Protein AF-0000000074008110 (afdb_homodimer)

Organism: Pomacea canaliculata (NCBI:txid400727)

Sequence (334 aa):
MFLAGVDTFWGKKEVDDKPSKPAKTRPSKPATTKPPTPGDEDKVWPCGLCGSPIDVTLHVENTLKEPFFNESIFLEGLNQRQLFHFLHEAANQNKIFRFSMTHYGAELGFMIDSINGLKSEWVNGKLNYWRILYINGTALEFGVSTFIPEDKDEFIFRSPSSKMKKSMFLAGVDTFWGKKEVDDKPSKPAKTRPSKPATTKPPTPGDEDKVWPCGLCGSPIDVTLHVENTLKEPFFNESIFLEGLNQRQLFHFLHEAANQNKIFRFSMTHYGAELGFMIDSINGLKSEWVNGKLNYWRILYINGTALEFGVSTFIPEDKDEFIFRSPSSKMKKS

Structure (mmCIF, N/CA/C/O backbone):
data_AF-0000000074008110-model_v1
#
loop_
_entity.id
_entity.type
_entity.pdbx_description
1 polymer 'Uncharacterized protein'
#
loop_
_atom_site.group_PDB
_atom_site.id
_atom_site.type_symbol
_atom_site.label_atom_id
_atom_site.label_alt_id
_atom_site.label_comp_id
_atom_site.label_asym_id
_atom_site.label_entity_id
_atom_site.label_seq_id
_atom_site.pdbx_PDB_ins_code
_atom_site.Cartn_x
_atom_site.Cartn_y
_atom_site.Cartn_z
_atom_site.occupancy
_atom_site.B_iso_or_equiv
_atom_site.auth_seq_id
_atom_site.auth_comp_id
_atom_site.auth_asym_id
_atom_site.auth_atom_id
_atom_site.pdbx_PDB_model_num
ATOM 1 N N . MET A 1 1 ? 25.734 -86.562 22.25 1 26.31 1 MET A N 1
ATOM 2 C CA . MET A 1 1 ? 24.922 -85.812 21.312 1 26.31 1 MET A CA 1
ATOM 3 C C . MET A 1 1 ? 24.938 -84.312 21.672 1 26.31 1 MET A C 1
ATOM 5 O O . MET A 1 1 ? 24.453 -83.938 22.75 1 26.31 1 MET A O 1
ATOM 9 N N . PHE A 1 2 ? 26.094 -83.625 21.312 1 28.66 2 PHE A N 1
ATOM 10 C CA . PHE A 1 2 ? 26.859 -82.438 21.641 1 28.66 2 PHE A CA 1
ATOM 11 C C . PHE A 1 2 ? 26.109 -81.188 21.203 1 28.66 2 PHE A C 1
ATOM 13 O O . PHE A 1 2 ? 25.781 -81 20.031 1 28.66 2 PHE A O 1
ATOM 20 N N . LEU A 1 3 ? 25.047 -80.812 22 1 28.44 3 LEU A N 1
ATOM 21 C CA . LEU A 1 3 ? 24.109 -79.688 21.875 1 28.44 3 LEU A CA 1
ATOM 22 C C . LEU A 1 3 ? 24.844 -78.375 21.703 1 28.44 3 LEU A C 1
ATOM 24 O O . LEU A 1 3 ? 25.531 -77.938 22.625 1 28.44 3 LEU A O 1
ATOM 28 N N . ALA A 1 4 ? 25.547 -78.25 20.531 1 28.73 4 ALA A N 1
ATOM 29 C CA . ALA A 1 4 ? 26.422 -77.188 20.156 1 28.73 4 ALA A CA 1
ATOM 30 C C . ALA A 1 4 ? 25.688 -75.812 20.203 1 28.73 4 ALA A C 1
ATOM 32 O O . ALA A 1 4 ? 24.578 -75.75 19.688 1 28.73 4 ALA A O 1
ATOM 33 N N . GLY A 1 5 ? 25.703 -75.188 21.391 1 28.56 5 GLY A N 1
ATOM 34 C CA . GLY A 1 5 ? 25.156 -73.938 21.828 1 28.56 5 GLY A CA 1
ATOM 35 C C . GLY A 1 5 ? 25.469 -72.812 20.875 1 28.56 5 GLY A C 1
ATOM 36 O O . GLY A 1 5 ? 26.641 -72.438 20.625 1 28.56 5 GLY A O 1
ATOM 37 N N . VAL A 1 6 ? 24.797 -72.75 19.688 1 28.59 6 VAL A N 1
ATOM 38 C CA . VAL A 1 6 ? 25.047 -71.812 18.594 1 28.59 6 VAL A CA 1
ATOM 39 C C . VAL A 1 6 ? 24.969 -70.375 19.109 1 28.59 6 VAL A C 1
ATOM 41 O O . VAL A 1 6 ? 23.984 -70 19.766 1 28.59 6 VAL A O 1
ATOM 44 N N . ASP A 1 7 ? 26.094 -69.812 19.609 1 27.83 7 ASP A N 1
ATOM 45 C CA . ASP A 1 7 ? 26.359 -68.438 20.109 1 27.83 7 ASP A CA 1
ATOM 46 C C . ASP A 1 7 ? 26 -67.375 19.062 1 27.83 7 ASP A C 1
ATOM 48 O O . ASP A 1 7 ? 26.625 -67.312 18 1 27.83 7 ASP A O 1
ATOM 52 N N . THR A 1 8 ? 24.703 -67.312 18.609 1 25.81 8 THR A N 1
ATOM 53 C CA . THR A 1 8 ? 24.297 -66.375 17.562 1 25.81 8 THR A CA 1
ATOM 54 C C . THR A 1 8 ? 24.688 -64.938 17.922 1 25.81 8 THR A C 1
ATOM 56 O O . THR A 1 8 ? 24.219 -64.438 18.938 1 25.81 8 THR A O 1
ATOM 59 N N . PHE A 1 9 ? 25.953 -64.562 17.719 1 27.02 9 PHE A N 1
ATOM 60 C CA . PHE A 1 9 ? 26.609 -63.25 17.906 1 27.02 9 PHE A CA 1
ATOM 61 C C . PHE A 1 9 ? 25.891 -62.188 17.109 1 27.02 9 PHE A C 1
ATOM 63 O O . PHE A 1 9 ? 26.016 -62.125 15.883 1 27.02 9 PHE A O 1
ATOM 70 N N . TRP A 1 10 ? 24.531 -61.906 17.359 1 27.55 10 TRP A N 1
ATOM 71 C CA . TRP A 1 10 ? 23.797 -60.875 16.625 1 27.55 10 TRP A CA 1
ATOM 72 C C . TRP A 1 10 ? 24.5 -59.531 16.766 1 27.55 10 TRP A C 1
ATOM 74 O O . TRP A 1 10 ? 24.594 -58.969 17.859 1 27.55 10 TRP A O 1
ATOM 84 N N . GLY A 1 11 ? 25.719 -59.375 16.203 1 26.3 11 GLY A N 1
ATOM 85 C CA . GLY A 1 11 ? 26.422 -58.125 16.234 1 26.3 11 GLY A CA 1
ATOM 86 C C . GLY A 1 11 ? 25.594 -56.969 15.711 1 26.3 11 GLY A C 1
ATOM 87 O O . GLY A 1 11 ? 25.156 -56.969 14.562 1 26.3 11 GLY A O 1
ATOM 88 N N . LYS A 1 12 ? 24.766 -56.406 16.594 1 28 12 LYS A N 1
ATOM 89 C CA . LYS A 1 12 ? 23.922 -55.219 16.344 1 28 12 LYS A CA 1
ATOM 90 C C . LYS A 1 12 ? 24.75 -54.094 15.727 1 28 12 LYS A C 1
ATOM 92 O O . LYS A 1 12 ? 25.703 -53.625 16.328 1 28 12 LYS A O 1
ATOM 97 N N . LYS A 1 13 ? 24.953 -54.125 14.422 1 26.98 13 LYS A N 1
ATOM 98 C CA . LYS A 1 13 ? 25.562 -53 13.719 1 26.98 13 LYS A CA 1
ATOM 99 C C . LYS A 1 13 ? 24.828 -51.688 14.039 1 26.98 13 LYS A C 1
ATOM 101 O O . LYS A 1 13 ? 23.625 -51.562 13.844 1 26.98 13 LYS A O 1
ATOM 106 N N . GLU A 1 14 ? 25.266 -50.938 15.047 1 27.47 14 GLU A N 1
ATOM 107 C CA . GLU A 1 14 ? 24.828 -49.594 15.438 1 27.47 14 GLU A CA 1
ATOM 108 C C . GLU A 1 14 ? 24.906 -48.625 14.258 1 27.47 14 GLU A C 1
ATOM 110 O O . GLU A 1 14 ? 26 -48.312 13.781 1 27.47 14 GLU A O 1
ATOM 115 N N . VAL A 1 15 ? 24.141 -48.844 13.227 1 27.92 15 VAL A N 1
ATOM 116 C CA . VAL A 1 15 ? 24.188 -47.844 12.156 1 27.92 15 VAL A CA 1
ATOM 117 C C . VAL A 1 15 ? 23.906 -46.438 12.727 1 27.92 15 VAL A C 1
ATOM 119 O O . VAL A 1 15 ? 22.859 -46.219 13.336 1 27.92 15 VAL A O 1
ATOM 122 N N . ASP A 1 16 ? 24.891 -45.75 13.117 1 27.02 16 ASP A N 1
ATOM 123 C CA . ASP A 1 16 ? 24.906 -44.344 13.523 1 27.02 16 ASP A CA 1
ATOM 124 C C . ASP A 1 16 ? 24.281 -43.469 12.445 1 27.02 16 ASP A C 1
ATOM 126 O O . ASP A 1 16 ? 24.906 -43.156 11.43 1 27.02 16 ASP A O 1
ATOM 130 N N . ASP A 1 17 ? 23.156 -43.781 11.922 1 26.12 17 ASP A N 1
ATOM 131 C CA . ASP A 1 17 ? 22.625 -42.875 10.914 1 26.12 17 ASP A CA 1
ATOM 132 C C . ASP A 1 17 ? 22.469 -41.469 11.484 1 26.12 17 ASP A C 1
ATOM 134 O O . ASP A 1 17 ? 21.609 -41.219 12.328 1 26.12 17 ASP A O 1
ATOM 138 N N . LYS A 1 18 ? 23.547 -40.75 11.766 1 31.02 18 LYS A N 1
ATOM 139 C CA . LYS A 1 18 ? 23.422 -39.344 12.156 1 31.02 18 LYS A CA 1
ATOM 140 C C . LYS A 1 18 ? 22.469 -38.625 11.227 1 31.02 18 LYS A C 1
ATOM 142 O O . LYS A 1 18 ? 22.609 -38.688 10 1 31.02 18 LYS A O 1
ATOM 147 N N . PRO A 1 19 ? 21.281 -38.375 11.727 1 28.97 19 PRO A N 1
ATOM 148 C CA . PRO A 1 19 ? 20.359 -37.625 10.891 1 28.97 19 PRO A CA 1
ATOM 149 C C . PRO A 1 19 ? 21.016 -36.406 10.219 1 28.97 19 PRO A C 1
ATOM 151 O O . PRO A 1 19 ? 21.797 -35.688 10.852 1 28.97 19 PRO A O 1
ATOM 154 N N . SER A 1 20 ? 21.297 -36.406 8.922 1 29.61 20 SER A N 1
ATOM 155 C CA . SER A 1 20 ? 21.781 -35.281 8.148 1 29.61 20 SER A CA 1
ATOM 156 C C . SER A 1 20 ? 20.984 -34 8.445 1 29.61 20 SER A C 1
ATOM 158 O O . SER A 1 20 ? 19.75 -34.062 8.469 1 29.61 20 SER A O 1
ATOM 160 N N . LYS A 1 21 ? 21.562 -33.125 9.219 1 30.14 21 LYS A N 1
ATOM 161 C CA . LYS A 1 21 ? 21.047 -31.797 9.578 1 30.14 21 LYS A CA 1
ATOM 162 C C . LYS A 1 21 ? 20.422 -31.109 8.367 1 30.14 21 LYS A C 1
ATOM 164 O O . LYS A 1 21 ? 20.953 -31.172 7.262 1 30.14 21 LYS A O 1
ATOM 169 N N . PRO A 1 22 ? 19.141 -30.844 8.492 1 29.39 22 PRO A N 1
ATOM 170 C CA . PRO A 1 22 ? 18.484 -30.125 7.395 1 29.39 22 PRO A CA 1
ATOM 171 C C . PRO A 1 22 ? 19.281 -28.922 6.906 1 29.39 22 PRO A C 1
ATOM 173 O O . PRO A 1 22 ? 20.016 -28.297 7.691 1 29.39 22 PRO A O 1
ATOM 176 N N . ALA A 1 23 ? 19.609 -28.781 5.645 1 28.34 23 ALA A N 1
ATOM 177 C CA . ALA A 1 23 ? 20.312 -27.703 4.965 1 28.34 23 ALA A CA 1
ATOM 178 C C . ALA A 1 23 ? 19.719 -26.344 5.348 1 28.34 23 ALA A C 1
ATOM 180 O O . ALA A 1 23 ? 18.516 -26.125 5.199 1 28.34 23 ALA A O 1
ATOM 181 N N . LYS A 1 24 ? 20.234 -25.625 6.367 1 28.91 24 LYS A N 1
ATOM 182 C CA . LYS A 1 24 ? 19.922 -24.234 6.668 1 28.91 24 LYS A CA 1
ATOM 183 C C . LYS A 1 24 ? 19.906 -23.391 5.395 1 28.91 24 LYS A C 1
ATOM 185 O O . LYS A 1 24 ? 20.906 -23.281 4.699 1 28.91 24 LYS A O 1
ATOM 190 N N . THR A 1 25 ? 18.828 -23.438 4.629 1 28.8 25 THR A N 1
ATOM 191 C CA . THR A 1 25 ? 18.688 -22.547 3.486 1 28.8 25 THR A CA 1
ATOM 192 C C . THR A 1 25 ? 19.156 -21.141 3.834 1 28.8 25 THR A C 1
ATOM 194 O O . THR A 1 25 ? 18.812 -20.609 4.887 1 28.8 25 THR A O 1
ATOM 197 N N . ARG A 1 26 ? 20.25 -20.672 3.301 1 27.7 26 ARG A N 1
ATOM 198 C CA . ARG A 1 26 ? 21.094 -19.5 3.441 1 27.7 26 ARG A CA 1
ATOM 199 C C . ARG A 1 26 ? 20.25 -18.219 3.494 1 27.7 26 ARG A C 1
ATOM 201 O O . ARG A 1 26 ? 19.469 -17.953 2.58 1 27.7 26 ARG A O 1
ATOM 208 N N . PRO A 1 27 ? 19.891 -17.672 4.645 1 31.2 27 PRO A N 1
ATOM 209 C CA . PRO A 1 27 ? 19.453 -16.281 4.582 1 31.2 27 PRO A CA 1
ATOM 210 C C . PRO A 1 27 ? 20.344 -15.43 3.676 1 31.2 27 PRO A C 1
ATOM 212 O O . PRO A 1 27 ? 21.562 -15.477 3.781 1 31.2 27 PRO A O 1
ATOM 215 N N . SER A 1 28 ? 20.109 -15.289 2.43 1 28.52 28 SER A N 1
ATOM 216 C CA . SER A 1 28 ? 20.984 -14.438 1.642 1 28.52 28 SER A CA 1
ATOM 217 C C . SER A 1 28 ? 21.391 -13.188 2.412 1 28.52 28 SER A C 1
ATOM 219 O O . SER A 1 28 ? 20.516 -12.461 2.912 1 28.52 28 SER A O 1
ATOM 221 N N . LYS A 1 29 ? 22.422 -13.164 3.164 1 30.7 29 LYS A N 1
ATOM 222 C CA . LYS A 1 29 ? 23.047 -11.984 3.756 1 30.7 29 LYS A CA 1
ATOM 223 C C . LYS A 1 29 ? 22.922 -10.781 2.828 1 30.7 29 LYS A C 1
ATOM 225 O O . LYS A 1 29 ? 23.172 -10.891 1.625 1 30.7 29 LYS A O 1
ATOM 230 N N . PRO A 1 30 ? 22.25 -9.711 3.309 1 29.89 30 PRO A N 1
ATOM 231 C CA . PRO A 1 30 ? 22.359 -8.516 2.477 1 29.89 30 PRO A CA 1
ATOM 232 C C . PRO A 1 30 ? 23.797 -8.219 2.047 1 29.89 30 PRO A C 1
ATOM 234 O O . PRO A 1 30 ? 24.703 -8.141 2.891 1 29.89 30 PRO A O 1
ATOM 237 N N . ALA A 1 31 ? 24.312 -8.844 1.077 1 30.78 31 ALA A N 1
ATOM 238 C CA . ALA A 1 31 ? 25.656 -8.484 0.648 1 30.78 31 ALA A CA 1
ATOM 239 C C . ALA A 1 31 ? 25.922 -6.992 0.848 1 30.78 31 ALA A C 1
ATOM 241 O O . ALA A 1 31 ? 25.109 -6.156 0.438 1 30.78 31 ALA A O 1
ATOM 242 N N . THR A 1 32 ? 26.562 -6.621 1.945 1 31.5 32 THR A N 1
ATOM 243 C CA . THR A 1 32 ? 27.156 -5.324 2.244 1 31.5 32 THR A CA 1
ATOM 244 C C . THR A 1 32 ? 27.844 -4.746 1.008 1 31.5 32 THR A C 1
ATOM 246 O O . THR A 1 32 ? 29.062 -4.785 0.894 1 31.5 32 THR A O 1
ATOM 249 N N . THR A 1 33 ? 27.609 -5.316 -0.147 1 32.47 33 THR A N 1
ATOM 250 C CA . THR A 1 33 ? 28.422 -4.633 -1.153 1 32.47 33 THR A CA 1
ATOM 251 C C . THR A 1 33 ? 28.25 -3.121 -1.04 1 32.47 33 THR A C 1
ATOM 253 O O . THR A 1 33 ? 27.141 -2.619 -0.944 1 32.47 33 THR A O 1
ATOM 256 N N . LYS A 1 34 ? 29.312 -2.471 -0.612 1 31.58 34 LYS A N 1
ATOM 257 C CA . LYS A 1 34 ? 29.391 -1.013 -0.558 1 31.58 34 LYS A CA 1
ATOM 258 C C . LYS A 1 34 ? 28.531 -0.38 -1.645 1 31.58 34 LYS A C 1
ATOM 260 O O . LYS A 1 34 ? 28.594 -0.774 -2.811 1 31.58 34 LYS A O 1
ATOM 265 N N . PRO A 1 35 ? 27.359 0.091 -1.218 1 33.38 35 PRO A N 1
ATOM 266 C CA . PRO A 1 35 ? 26.562 0.712 -2.277 1 33.38 35 PRO A CA 1
ATOM 267 C C . PRO A 1 35 ? 27.422 1.411 -3.33 1 33.38 35 PRO A C 1
ATOM 269 O O . PRO A 1 35 ? 28.484 1.969 -3.004 1 33.38 35 PRO A O 1
ATOM 272 N N . PRO A 1 36 ? 27.484 0.927 -4.477 1 37.12 36 PRO A N 1
ATOM 273 C CA . PRO A 1 36 ? 28.359 1.688 -5.355 1 37.12 36 PRO A CA 1
ATOM 274 C C . PRO A 1 36 ? 28.328 3.189 -5.078 1 37.12 36 PRO A C 1
ATOM 276 O O . PRO A 1 36 ? 27.344 3.699 -4.555 1 37.12 36 PRO A O 1
ATOM 279 N N . THR A 1 37 ? 29.469 3.814 -4.938 1 33.22 37 THR A N 1
ATOM 280 C CA . THR A 1 37 ? 29.656 5.246 -4.75 1 33.22 37 THR A CA 1
ATOM 281 C C . THR A 1 37 ? 28.766 6.043 -5.699 1 33.22 37 THR A C 1
ATOM 283 O O . THR A 1 37 ? 28.609 5.676 -6.867 1 33.22 37 THR A O 1
ATOM 286 N N . PRO A 1 38 ? 27.859 7.023 -5.312 1 34.66 38 PRO A N 1
ATOM 287 C CA . PRO A 1 38 ? 27.078 7.977 -6.105 1 34.66 38 PRO A CA 1
ATOM 288 C C . PRO A 1 38 ? 27.875 8.602 -7.242 1 34.66 38 PRO A C 1
ATOM 290 O O . PRO A 1 38 ? 28.984 9.086 -7.02 1 34.66 38 PRO A O 1
ATOM 293 N N . GLY A 1 39 ? 27.859 8.102 -8.719 1 32.19 39 GLY A N 1
ATOM 294 C CA . GLY A 1 39 ? 28.547 8.477 -9.945 1 32.19 39 GLY A CA 1
ATOM 295 C C . GLY A 1 39 ? 28.656 7.328 -10.93 1 32.19 39 GLY A C 1
ATOM 296 O O . GLY A 1 39 ? 29.234 7.488 -12.016 1 32.19 39 GLY A O 1
ATOM 297 N N . ASP A 1 40 ? 28.781 6.078 -10.523 1 39.84 40 ASP A N 1
ATOM 298 C CA . ASP A 1 40 ? 29.062 5.094 -11.562 1 39.84 40 ASP A CA 1
ATOM 299 C C . ASP A 1 40 ? 27.797 4.762 -12.359 1 39.84 40 ASP A C 1
ATOM 301 O O . ASP A 1 40 ? 26.766 4.391 -11.781 1 39.84 40 ASP A O 1
ATOM 305 N N . GLU A 1 41 ? 27.516 5.25 -13.656 1 39.41 41 GLU A N 1
ATOM 306 C CA . GLU A 1 41 ? 26.406 5.184 -14.602 1 39.41 41 GLU A CA 1
ATOM 307 C C . GLU A 1 41 ? 25.766 3.797 -14.609 1 39.41 41 GLU A C 1
ATOM 309 O O . GLU A 1 41 ? 24.578 3.656 -14.93 1 39.41 41 GLU A O 1
ATOM 314 N N . ASP A 1 42 ? 26.578 2.756 -14.797 1 40.38 42 ASP A N 1
ATOM 315 C CA . ASP A 1 42 ? 26.062 1.457 -15.203 1 40.38 42 ASP A CA 1
ATOM 316 C C . ASP A 1 42 ? 25.422 0.725 -14.023 1 40.38 42 ASP A C 1
ATOM 318 O O . ASP A 1 42 ? 25.078 -0.453 -14.133 1 40.38 42 ASP A O 1
ATOM 322 N N . LYS A 1 43 ? 25.625 1.204 -12.891 1 41.09 43 LYS A N 1
ATOM 323 C CA . LYS A 1 43 ? 25.203 0.245 -11.875 1 41.09 43 LYS A CA 1
ATOM 324 C C . LYS A 1 43 ? 23.734 0.436 -11.5 1 41.09 43 LYS A C 1
ATOM 326 O O . LYS A 1 43 ? 23.297 1.562 -11.281 1 41.09 43 LYS A O 1
ATOM 331 N N . VAL A 1 44 ? 22.812 -0.393 -12.102 1 42.12 44 VAL A N 1
ATOM 332 C CA . VAL A 1 44 ? 21.453 -0.592 -11.617 1 42.12 44 VAL A CA 1
ATOM 333 C C . VAL A 1 44 ? 21.438 -0.638 -10.094 1 42.12 44 VAL A C 1
ATOM 335 O O . VAL A 1 44 ? 22.203 -1.38 -9.484 1 42.12 44 VAL A O 1
ATOM 338 N N . TRP A 1 45 ? 21.328 0.524 -9.484 1 45.25 45 TRP A N 1
ATOM 339 C CA . TRP A 1 45 ? 21.219 0.492 -8.031 1 45.25 45 TRP A CA 1
ATOM 340 C C . TRP A 1 45 ? 20.062 -0.406 -7.594 1 45.25 45 TRP A C 1
ATOM 342 O O . TRP A 1 45 ? 19.078 -0.563 -8.32 1 45.25 45 TRP A O 1
ATOM 352 N N . PRO A 1 46 ? 20.375 -1.097 -6.648 1 49.03 46 PRO A N 1
ATOM 353 C CA . PRO A 1 46 ? 19.234 -1.796 -6.059 1 49.03 46 PRO A CA 1
ATOM 354 C C . PRO A 1 46 ? 18.062 -0.865 -5.773 1 49.03 46 PRO A C 1
ATOM 356 O O . PRO A 1 46 ? 18.266 0.315 -5.477 1 49.03 46 PRO A O 1
ATOM 359 N N . CYS A 1 47 ? 16.891 -0.939 -6.289 1 55.22 47 CYS A N 1
ATOM 360 C CA . CYS A 1 47 ? 15.609 -0.271 -6.094 1 55.22 47 CYS A CA 1
ATOM 361 C C . CYS A 1 47 ? 15.391 0.061 -4.621 1 55.22 47 CYS A C 1
ATOM 363 O O . CYS A 1 47 ? 15.758 -0.721 -3.744 1 55.22 47 CYS A O 1
ATOM 365 N N . GLY A 1 48 ? 15.562 1.243 -4.109 1 56.06 48 GLY A N 1
ATOM 366 C CA . GLY A 1 48 ? 15.344 1.85 -2.805 1 56.06 48 GLY A CA 1
ATOM 367 C C . GLY A 1 48 ? 16.109 3.145 -2.613 1 56.06 48 GLY A C 1
ATOM 368 O O . GLY A 1 48 ? 15.867 3.881 -1.654 1 56.06 48 GLY A O 1
ATOM 369 N N . LEU A 1 49 ? 16.969 3.287 -3.523 1 60 49 LEU A N 1
ATOM 370 C CA . LEU A 1 49 ? 17.781 4.473 -3.277 1 60 49 LEU A CA 1
ATOM 371 C C . LEU A 1 49 ? 17.484 5.559 -4.305 1 60 49 LEU A C 1
ATOM 373 O O . LEU A 1 49 ? 18.297 6.461 -4.512 1 60 49 LEU A O 1
ATOM 377 N N . CYS A 1 50 ? 16.297 5.422 -4.883 1 69.44 50 CYS A N 1
ATOM 378 C CA . CYS A 1 50 ? 16.031 6.488 -5.844 1 69.44 50 CYS A CA 1
ATOM 379 C C . CYS A 1 50 ? 15.359 7.68 -5.164 1 69.44 50 CYS A C 1
ATOM 381 O O . CYS A 1 50 ? 14.719 7.527 -4.121 1 69.44 50 CYS A O 1
ATOM 383 N N . GLY A 1 51 ? 15.641 8.883 -5.711 1 78.75 51 GLY A N 1
ATOM 384 C CA . GLY A 1 51 ? 15.078 10.109 -5.18 1 78.75 51 GLY A CA 1
ATOM 385 C C . GLY A 1 51 ? 16.016 10.852 -4.246 1 78.75 51 GLY A C 1
ATOM 386 O O . GLY A 1 51 ? 16.781 10.227 -3.514 1 78.75 51 GLY A O 1
ATOM 387 N N . SER A 1 52 ? 15.961 12.18 -4.25 1 83.38 52 SER A N 1
ATOM 388 C CA . SER A 1 52 ? 16.734 12.984 -3.312 1 83.38 52 SER A CA 1
ATOM 389 C C . SER A 1 52 ? 16.203 12.852 -1.892 1 83.38 52 SER A C 1
ATOM 391 O O . SER A 1 52 ? 14.992 12.695 -1.692 1 83.38 52 SER A O 1
ATOM 393 N N . PRO A 1 53 ? 17.172 12.82 -0.986 1 89.75 53 PRO A N 1
ATOM 394 C CA . PRO A 1 53 ? 16.688 12.82 0.396 1 89.75 53 PRO A CA 1
ATOM 395 C C . PRO A 1 53 ? 15.898 14.078 0.746 1 89.75 53 PRO A C 1
ATOM 397 O O . PRO A 1 53 ? 16.344 15.195 0.457 1 89.75 53 PRO A O 1
ATOM 400 N N . ILE A 1 54 ? 14.695 13.883 1.23 1 94.12 54 ILE A N 1
ATOM 401 C CA . ILE A 1 54 ? 13.883 15.023 1.627 1 94.12 54 ILE A CA 1
ATOM 402 C C . ILE A 1 54 ? 13.328 14.797 3.031 1 94.12 54 ILE A C 1
ATOM 404 O O . ILE A 1 54 ? 13.281 13.664 3.514 1 94.12 54 ILE A O 1
ATOM 408 N N . ASP A 1 55 ? 12.938 15.93 3.693 1 98.06 55 ASP A N 1
ATOM 409 C CA . ASP A 1 55 ? 12.266 15.922 4.988 1 98.06 55 ASP A CA 1
ATOM 410 C C . ASP A 1 55 ? 10.766 16.156 4.828 1 98.06 55 ASP A C 1
ATOM 412 O O . ASP A 1 55 ? 10.344 17.062 4.117 1 98.06 55 ASP A O 1
ATOM 416 N N . VAL A 1 56 ? 10 15.312 5.426 1 98.12 56 VAL A N 1
ATOM 417 C CA . VAL A 1 56 ? 8.547 15.445 5.379 1 98.12 56 VAL A CA 1
ATOM 418 C C . VAL A 1 56 ? 7.969 15.258 6.777 1 98.12 56 VAL A C 1
ATOM 420 O O . VAL A 1 56 ? 8.43 14.414 7.543 1 98.12 56 VAL A O 1
ATOM 423 N N . THR A 1 57 ? 6.973 16.109 7.148 1 98.75 57 THR A N 1
ATOM 424 C CA . THR A 1 57 ? 6.262 15.938 8.414 1 98.75 57 THR A CA 1
ATOM 425 C C . THR A 1 57 ? 4.836 15.453 8.172 1 98.75 57 THR A C 1
ATOM 427 O O . THR A 1 57 ? 4.129 15.984 7.309 1 98.75 57 THR A O 1
ATOM 430 N N . LEU A 1 58 ? 4.449 14.43 8.844 1 98.75 58 LEU A N 1
ATOM 431 C CA . LEU A 1 58 ? 3.086 13.914 8.758 1 98.75 58 LEU A CA 1
ATOM 432 C C . LEU A 1 58 ? 2.348 14.109 10.078 1 98.75 58 LEU A C 1
ATOM 434 O O . LEU A 1 58 ? 2.922 13.914 11.148 1 98.75 58 LEU A O 1
ATOM 438 N N . HIS A 1 59 ? 1.092 14.547 9.969 1 98.25 59 HIS A N 1
ATOM 439 C CA . HIS A 1 59 ? 0.159 14.602 11.086 1 98.25 59 HIS A CA 1
ATOM 440 C C . HIS A 1 59 ? -1.037 13.688 10.859 1 98.25 59 HIS A C 1
ATOM 442 O O . HIS A 1 59 ? -1.545 13.594 9.734 1 98.25 59 HIS A O 1
ATOM 448 N N . VAL A 1 60 ? -1.386 13.016 11.922 1 97.25 60 VAL A N 1
ATOM 449 C CA . VAL A 1 60 ? -2.641 12.266 11.891 1 97.25 60 VAL A CA 1
ATOM 450 C C . VAL A 1 60 ? -3.559 12.766 13.008 1 97.25 60 VAL A C 1
ATOM 452 O O . VAL A 1 60 ? -3.119 12.953 14.141 1 97.25 60 VAL A O 1
ATOM 455 N N . GLU A 1 61 ? -4.84 12.945 12.625 1 94.38 61 GLU A N 1
ATOM 456 C CA . GLU A 1 61 ? -5.723 13.5 13.648 1 94.38 61 GLU A CA 1
ATOM 457 C C . GLU A 1 61 ? -7.141 12.945 13.516 1 94.38 61 GLU A C 1
ATOM 459 O O . GLU A 1 61 ? -7.629 12.734 12.406 1 94.38 61 GLU A O 1
ATOM 464 N N . ASN A 1 62 ? -7.727 12.672 14.578 1 91.81 62 ASN A N 1
ATOM 465 C CA . ASN A 1 62 ? -9.141 12.359 14.734 1 91.81 62 ASN A CA 1
ATOM 466 C C . ASN A 1 62 ? -9.82 13.297 15.727 1 91.81 62 ASN A C 1
ATOM 468 O O . ASN A 1 62 ? -9.57 13.219 16.938 1 91.81 62 ASN A O 1
ATOM 472 N N . THR A 1 63 ? -10.547 14.133 15.211 1 81 63 THR A N 1
ATOM 473 C CA . THR A 1 63 ? -11.289 15.07 16.047 1 81 63 THR A CA 1
ATOM 474 C C . THR A 1 63 ? -12.781 14.766 16.016 1 81 63 THR A C 1
ATOM 476 O O . THR A 1 63 ? -13.586 15.531 16.547 1 81 63 THR A O 1
ATOM 479 N N . LEU A 1 64 ? -13.07 13.68 15.359 1 74.62 64 LEU A N 1
ATOM 480 C CA . LEU A 1 64 ? -14.469 13.383 15.078 1 74.62 64 LEU A CA 1
ATOM 481 C C . LEU A 1 64 ? -15.109 12.625 16.234 1 74.62 64 LEU A C 1
ATOM 483 O O . LEU A 1 64 ? -16.203 12.992 16.688 1 74.62 64 LEU A O 1
ATOM 487 N N . LYS A 1 65 ? -14.484 11.531 16.578 1 76.12 65 LYS A N 1
ATOM 488 C CA . LYS A 1 65 ? -15.062 10.68 17.609 1 76.12 65 LYS A CA 1
ATOM 489 C C . LYS A 1 65 ? -13.992 10.172 18.562 1 76.12 65 LYS A C 1
ATOM 491 O O . LYS A 1 65 ? -12.805 10.141 18.219 1 76.12 65 LYS A O 1
ATOM 496 N N . GLU A 1 66 ? -14.508 9.797 19.594 1 80.94 66 GLU A N 1
ATOM 497 C CA . GLU A 1 66 ? -13.57 9.242 20.578 1 80.94 66 GLU A CA 1
ATOM 498 C C . GLU A 1 66 ? -13.047 7.883 20.125 1 80.94 66 GLU A C 1
ATOM 500 O O . GLU A 1 66 ? -13.773 7.102 19.516 1 80.94 66 GLU A O 1
ATOM 505 N N . PRO A 1 67 ? -11.812 7.543 20.438 1 79.81 67 PRO A N 1
ATOM 506 C CA . PRO A 1 67 ? -10.805 8.367 21.094 1 79.81 67 PRO A CA 1
ATOM 507 C C . PRO A 1 67 ? -10.164 9.391 20.156 1 79.81 67 PRO A C 1
ATOM 509 O O . PRO A 1 67 ? -9.812 9.055 19.031 1 79.81 67 PRO A O 1
ATOM 512 N N . PHE A 1 68 ? -10.031 10.578 20.656 1 88.44 68 PHE A N 1
ATOM 513 C CA . PHE A 1 68 ? -9.375 11.641 19.906 1 88.44 68 PHE A CA 1
ATOM 514 C C . PHE A 1 68 ? -7.859 11.445 19.906 1 88.44 68 PHE A C 1
ATOM 516 O O . PHE A 1 68 ? -7.289 10.984 20.906 1 88.44 68 PHE A O 1
ATOM 523 N N . PHE A 1 69 ? -7.27 11.727 18.797 1 92.31 69 PHE A N 1
ATOM 524 C CA . PHE A 1 69 ? -5.812 11.688 18.75 1 92.31 69 PHE A CA 1
ATOM 525 C C . PHE A 1 69 ? -5.277 12.695 17.734 1 92.31 69 PHE A C 1
ATOM 527 O O . PHE A 1 69 ? -5.988 13.086 16.812 1 92.31 69 PHE A O 1
ATOM 534 N N . ASN A 1 70 ? -4.152 13.227 18.062 1 94.69 70 ASN A N 1
ATOM 535 C CA . ASN A 1 70 ? -3.326 14.102 17.25 1 94.69 70 ASN A CA 1
ATOM 536 C C . ASN A 1 70 ? -1.84 13.812 17.438 1 94.69 70 ASN A C 1
ATOM 538 O O . ASN A 1 70 ? -1.282 14.078 18.5 1 94.69 70 ASN A O 1
ATOM 542 N N . GLU A 1 71 ? -1.314 13.172 16.469 1 97.31 71 GLU A N 1
ATOM 543 C CA . GLU A 1 71 ? 0.092 12.789 16.531 1 97.31 71 GLU A CA 1
ATOM 544 C C . GLU A 1 71 ? 0.853 13.281 15.305 1 97.31 71 GLU A C 1
ATOM 546 O O . GLU A 1 71 ? 0.276 13.422 14.227 1 97.31 71 GLU A O 1
ATOM 551 N N . SER A 1 72 ? 2.086 13.648 15.492 1 98.38 72 SER A N 1
ATOM 552 C CA . SER A 1 72 ? 2.947 14.086 14.391 1 98.38 72 SER A CA 1
ATOM 553 C C . SER A 1 72 ? 4.25 13.297 14.367 1 98.38 72 SER A C 1
ATOM 555 O O . SER A 1 72 ? 4.688 12.773 15.391 1 98.38 72 SER A O 1
ATOM 557 N N . ILE A 1 73 ? 4.832 13.219 13.227 1 98.69 73 ILE A N 1
ATOM 558 C CA . ILE A 1 73 ? 6.125 12.562 13.062 1 98.69 73 ILE A CA 1
ATOM 559 C C . ILE A 1 73 ? 6.945 13.297 12.008 1 98.69 73 ILE A C 1
ATOM 561 O O . ILE A 1 73 ? 6.414 13.711 10.977 1 98.69 73 ILE A O 1
ATOM 565 N N . PHE A 1 74 ? 8.18 13.547 12.359 1 98.62 74 PHE A N 1
ATOM 566 C CA . PHE A 1 74 ? 9.141 14.156 11.445 1 98.62 74 PHE A CA 1
ATOM 567 C C . PHE A 1 74 ? 10.008 13.086 10.797 1 98.62 74 PHE A C 1
ATOM 569 O O . PHE A 1 74 ? 10.758 12.375 11.477 1 98.62 74 PHE A O 1
ATOM 576 N N . LEU A 1 75 ? 9.844 12.961 9.461 1 98.5 75 LEU A N 1
ATOM 577 C CA . LEU A 1 75 ? 10.617 11.992 8.688 1 98.5 75 LEU A CA 1
ATOM 578 C C . LEU A 1 75 ? 11.773 12.672 7.961 1 98.5 75 LEU A C 1
ATOM 580 O O . LEU A 1 75 ? 11.555 13.414 7 1 98.5 75 LEU A O 1
ATOM 584 N N . GLU A 1 76 ? 12.969 12.258 8.352 1 97.69 76 GLU A N 1
ATOM 585 C CA . GLU A 1 76 ? 14.156 12.977 7.891 1 97.69 76 GLU A CA 1
ATOM 586 C C . GLU A 1 76 ? 14.891 12.188 6.812 1 97.69 76 GLU A C 1
ATOM 588 O O . GLU A 1 76 ? 15.156 10.992 6.98 1 97.69 76 GLU A O 1
ATOM 593 N N . GLY A 1 77 ? 15.148 12.844 5.742 1 94.44 77 GLY A N 1
ATOM 594 C CA . GLY A 1 77 ? 16.094 12.359 4.754 1 94.44 77 GLY A CA 1
ATOM 595 C C . GLY A 1 77 ? 15.609 11.133 4.012 1 94.44 77 GLY A C 1
ATOM 596 O O . GLY A 1 77 ? 16.406 10.273 3.637 1 94.44 77 GLY A O 1
ATOM 597 N N . LEU A 1 78 ? 14.359 10.992 3.943 1 92.62 78 LEU A N 1
ATOM 598 C CA . LEU A 1 78 ? 13.852 9.875 3.156 1 92.62 78 LEU A CA 1
ATOM 599 C C . LEU A 1 78 ? 13.852 10.211 1.669 1 92.62 78 LEU A C 1
ATOM 601 O O . LEU A 1 78 ? 13.641 11.359 1.287 1 92.62 78 LEU A O 1
ATOM 605 N N . ASN A 1 79 ? 14.109 9.18 0.905 1 87.69 79 ASN A N 1
ATOM 606 C CA . ASN A 1 79 ? 14.109 9.414 -0.535 1 87.69 79 ASN A CA 1
ATOM 607 C C . ASN A 1 79 ? 12.766 9.938 -1.025 1 87.69 79 ASN A C 1
ATOM 609 O O . ASN A 1 79 ? 11.719 9.445 -0.604 1 87.69 79 ASN A O 1
ATOM 613 N N . GLN A 1 80 ? 12.852 10.969 -1.892 1 89.75 80 GLN A N 1
ATOM 614 C CA . GLN A 1 80 ? 11.648 11.586 -2.432 1 89.75 80 GLN A CA 1
ATOM 615 C C . GLN A 1 80 ? 10.875 10.609 -3.318 1 89.75 80 GLN A C 1
ATOM 617 O O . GLN A 1 80 ? 11.312 10.305 -4.434 1 89.75 80 GLN A O 1
ATOM 622 N N . ARG A 1 81 ? 9.812 10.109 -2.785 1 88.06 81 ARG A N 1
ATOM 623 C CA . ARG A 1 81 ? 8.883 9.18 -3.42 1 88.06 81 ARG A CA 1
ATOM 624 C C . ARG A 1 81 ? 7.434 9.562 -3.121 1 88.06 81 ARG A C 1
ATOM 626 O O . ARG A 1 81 ? 7.152 10.695 -2.738 1 88.06 81 ARG A O 1
ATOM 633 N N . GLN A 1 82 ? 6.551 8.711 -3.52 1 89.38 82 GLN A N 1
ATOM 634 C CA . GLN A 1 82 ? 5.141 8.992 -3.275 1 89.38 82 GLN A CA 1
ATOM 635 C C . GLN A 1 82 ? 4.859 9.148 -1.783 1 89.38 82 GLN A C 1
ATOM 637 O O . GLN A 1 82 ? 5.555 8.562 -0.952 1 89.38 82 GLN A O 1
ATOM 642 N N . LEU A 1 83 ? 3.875 9.961 -1.516 1 94.06 83 LEU A N 1
ATOM 643 C CA . LEU A 1 83 ? 3.469 10.188 -0.133 1 94.06 83 LEU A CA 1
ATOM 644 C C . LEU A 1 83 ? 3.24 8.867 0.591 1 94.06 83 LEU A C 1
ATOM 646 O O . LEU A 1 83 ? 3.504 8.758 1.79 1 94.06 83 LEU A O 1
ATOM 650 N N . PHE A 1 84 ? 2.908 7.824 -0.108 1 92.94 84 PHE A N 1
ATOM 651 C CA . PHE A 1 84 ? 2.758 6.477 0.427 1 92.94 84 PHE A CA 1
ATOM 652 C C . PHE A 1 84 ? 4.031 6.031 1.139 1 92.94 84 PHE A C 1
ATOM 654 O O . PHE A 1 84 ? 3.969 5.441 2.221 1 92.94 84 PHE A O 1
ATOM 661 N N . HIS A 1 85 ? 5.117 6.281 0.582 1 91.38 85 HIS A N 1
ATOM 662 C CA . HIS A 1 85 ? 6.414 5.902 1.129 1 91.38 85 HIS A CA 1
ATOM 663 C C . HIS A 1 85 ? 6.625 6.504 2.516 1 91.38 85 HIS A C 1
A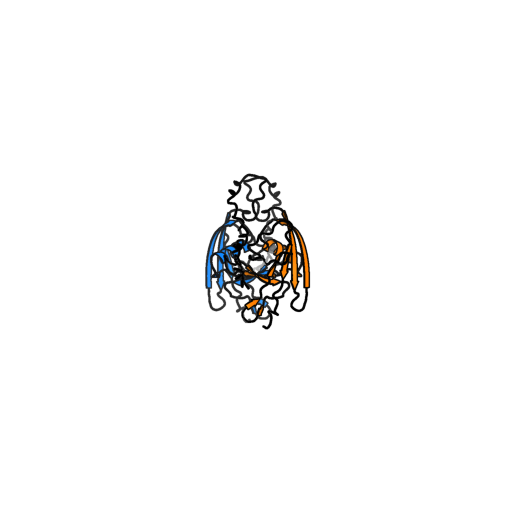TOM 665 O O . HIS A 1 85 ? 7.098 5.824 3.428 1 91.38 85 HIS A O 1
ATOM 671 N N . PHE A 1 86 ? 6.246 7.703 2.664 1 96.38 86 PHE A N 1
ATOM 672 C CA . PHE A 1 86 ? 6.43 8.414 3.924 1 96.38 86 PHE A CA 1
ATOM 673 C C . PHE A 1 86 ? 5.434 7.926 4.969 1 96.38 86 PHE A C 1
ATOM 675 O O . PHE A 1 86 ? 5.785 7.746 6.137 1 96.38 86 PHE A O 1
ATOM 682 N N . LEU A 1 87 ? 4.215 7.73 4.543 1 97.62 87 LEU A N 1
ATOM 683 C CA . LEU A 1 87 ? 3.225 7.191 5.473 1 97.62 87 LEU A CA 1
ATOM 684 C C . LEU A 1 87 ? 3.617 5.793 5.93 1 97.62 87 LEU A C 1
ATOM 686 O O . LEU A 1 87 ? 3.441 5.445 7.102 1 97.62 87 LEU A O 1
ATOM 690 N N . HIS A 1 88 ? 4.133 5.035 5.004 1 95.62 88 HIS A N 1
ATOM 691 C CA . HIS A 1 88 ? 4.629 3.701 5.312 1 95.62 88 HIS A CA 1
ATOM 692 C C . HIS A 1 88 ? 5.73 3.752 6.367 1 95.62 88 HIS A C 1
ATOM 694 O O . HIS A 1 88 ? 5.688 3.012 7.352 1 95.62 88 HIS A O 1
ATOM 700 N N . GLU A 1 89 ? 6.68 4.609 6.168 1 96.31 89 GLU A N 1
ATOM 701 C CA . GLU A 1 89 ? 7.77 4.758 7.129 1 96.31 89 GLU A CA 1
ATOM 702 C C . GLU A 1 89 ? 7.25 5.238 8.484 1 96.31 89 GLU A C 1
ATOM 704 O O . GLU A 1 89 ? 7.719 4.789 9.531 1 96.31 89 GLU A O 1
ATOM 709 N N . ALA A 1 90 ? 6.32 6.168 8.438 1 98.31 90 ALA A N 1
ATOM 710 C CA . ALA A 1 90 ? 5.707 6.625 9.68 1 98.31 90 ALA A CA 1
ATOM 711 C C . ALA A 1 90 ? 5.09 5.457 10.445 1 98.31 90 ALA A C 1
ATOM 713 O O . ALA A 1 90 ? 5.273 5.332 11.656 1 98.31 90 ALA A O 1
ATOM 714 N N . ALA A 1 91 ? 4.395 4.621 9.758 1 97.69 91 ALA A N 1
ATOM 715 C CA . ALA A 1 91 ? 3.736 3.459 10.352 1 97.69 91 ALA A CA 1
ATOM 716 C C . ALA A 1 91 ? 4.762 2.486 10.93 1 97.69 91 ALA A C 1
ATOM 718 O O . ALA A 1 91 ? 4.488 1.81 11.93 1 97.69 91 ALA A O 1
ATOM 719 N N . ASN A 1 92 ? 5.945 2.389 10.266 1 96.31 92 ASN A N 1
ATOM 720 C CA . ASN A 1 92 ? 7.023 1.552 10.781 1 96.31 92 ASN A CA 1
ATOM 721 C C . ASN A 1 92 ? 7.523 2.055 12.133 1 96.31 92 ASN A C 1
ATOM 723 O O . ASN A 1 92 ? 7.934 1.262 12.984 1 96.31 92 ASN A O 1
ATOM 727 N N . GLN A 1 93 ? 7.445 3.309 12.32 1 97.19 93 GLN A N 1
ATOM 728 C CA . GLN A 1 93 ? 8.086 3.926 13.469 1 97.19 93 GLN A CA 1
ATOM 729 C C . GLN A 1 93 ? 7.098 4.125 14.617 1 97.19 93 GLN A C 1
ATOM 731 O O . GLN A 1 93 ? 7.48 4.129 15.7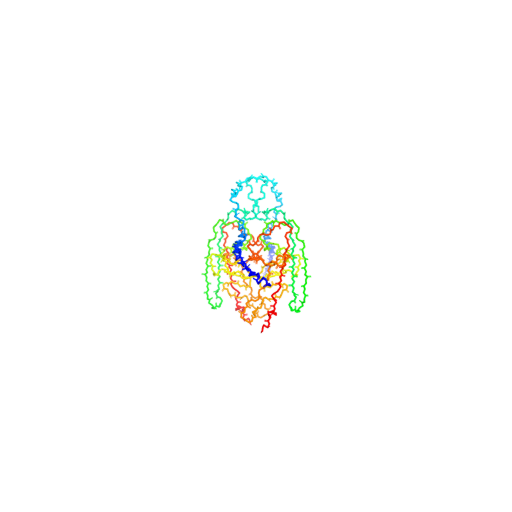81 1 97.19 93 GLN A O 1
ATOM 736 N N . ASN A 1 94 ? 5.887 4.375 14.258 1 97.56 94 ASN A N 1
ATOM 737 C CA . ASN A 1 94 ? 4.844 4.707 15.227 1 97.56 94 ASN A CA 1
ATOM 738 C C . ASN A 1 94 ? 3.521 4.027 14.883 1 97.56 94 ASN A C 1
ATOM 740 O O . ASN A 1 94 ? 2.93 4.309 13.836 1 97.56 94 ASN A O 1
ATOM 744 N N . LYS A 1 95 ? 3.021 3.207 15.812 1 96.94 95 LYS A N 1
ATOM 745 C CA . LYS A 1 95 ? 1.839 2.387 15.57 1 96.94 95 LYS A CA 1
ATOM 746 C C . LYS A 1 95 ? 0.616 3.254 15.289 1 96.94 95 LYS A C 1
ATOM 748 O O . LYS A 1 95 ? -0.334 2.805 14.641 1 96.94 95 LYS A O 1
ATOM 7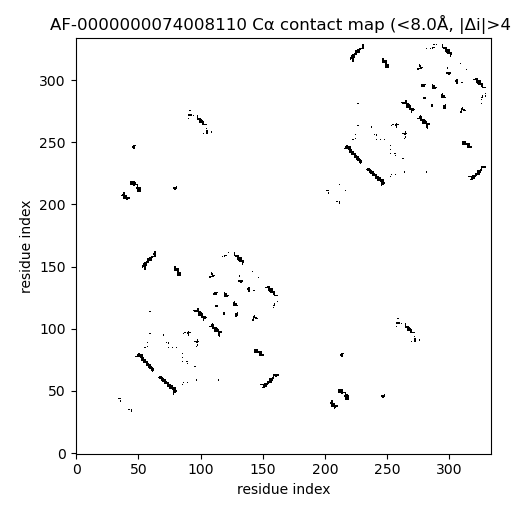53 N N . ILE A 1 96 ? 0.57 4.496 15.734 1 96.94 96 ILE A N 1
ATOM 754 C CA . ILE A 1 96 ? -0.581 5.371 15.555 1 96.94 96 ILE A CA 1
ATOM 755 C C . ILE A 1 96 ? -0.765 5.672 14.062 1 96.94 96 ILE A C 1
ATOM 757 O O . ILE A 1 96 ? -1.873 5.98 13.617 1 96.94 96 ILE A O 1
ATOM 761 N N . PHE A 1 97 ? 0.285 5.547 13.258 1 98 97 PHE A N 1
ATOM 762 C CA . PHE A 1 97 ? 0.239 5.863 11.836 1 98 97 PHE A CA 1
ATOM 763 C C . PHE A 1 97 ? -0.083 4.621 11.016 1 98 97 PHE A C 1
ATOM 765 O O . PHE A 1 97 ? -0.142 4.68 9.789 1 98 97 PHE A O 1
ATOM 772 N N . ARG A 1 98 ? -0.237 3.502 11.68 1 97.56 98 ARG A N 1
ATOM 773 C CA . ARG A 1 98 ? -0.58 2.305 10.922 1 97.56 98 ARG A CA 1
ATOM 774 C C . ARG A 1 98 ? -1.93 2.463 10.227 1 97.56 98 ARG A C 1
ATOM 776 O O . ARG A 1 98 ? -2.863 3.029 10.805 1 97.56 98 ARG A O 1
ATOM 783 N N . PHE A 1 99 ? -1.975 1.91 8.992 1 97.12 99 PHE A N 1
ATOM 784 C CA . PHE A 1 99 ? -3.123 2.234 8.156 1 97.12 99 PHE A CA 1
ATOM 785 C C . PHE A 1 99 ? -3.475 1.064 7.242 1 97.12 99 PHE A C 1
ATOM 787 O O . PHE A 1 99 ? -2.701 0.114 7.117 1 97.12 99 PHE A O 1
ATOM 794 N N . SER A 1 100 ? -4.664 1.142 6.766 1 96.38 100 SER A N 1
ATOM 795 C CA . SER A 1 100 ? -5.125 0.266 5.691 1 96.38 100 SER A CA 1
ATOM 796 C C . SER A 1 100 ? -5.598 1.072 4.484 1 96.38 100 SER A C 1
ATOM 798 O O . SER A 1 100 ? -5.926 2.254 4.613 1 96.38 100 SER A O 1
ATOM 800 N N . MET A 1 101 ? -5.48 0.467 3.348 1 96.12 101 MET A N 1
ATOM 801 C CA . MET A 1 101 ? -5.863 1.171 2.127 1 96.12 101 MET A CA 1
ATOM 802 C C . MET A 1 101 ? -6.422 0.201 1.092 1 96.12 101 MET A C 1
ATOM 804 O O . MET A 1 101 ? -6.184 -1.006 1.174 1 96.12 101 MET A O 1
ATOM 808 N N . THR A 1 102 ? -7.203 0.744 0.181 1 94.94 102 THR A N 1
ATOM 809 C CA . THR A 1 102 ? -7.809 -0.008 -0.914 1 94.94 102 THR A CA 1
ATOM 810 C C . THR A 1 102 ? -7.473 0.631 -2.258 1 94.94 102 THR A C 1
ATOM 812 O O . THR A 1 102 ? -7.492 1.856 -2.393 1 94.94 102 THR A O 1
ATOM 815 N N . HIS A 1 103 ? -7.133 -0.212 -3.215 1 95.94 103 HIS A N 1
ATOM 816 C CA . HIS A 1 103 ? -6.84 0.244 -4.57 1 95.94 103 HIS A CA 1
ATOM 817 C C . HIS A 1 103 ? -8.117 0.365 -5.398 1 95.94 103 HIS A C 1
ATOM 819 O O . HIS A 1 103 ? -8.914 -0.574 -5.461 1 95.94 103 HIS A O 1
ATOM 825 N N . TYR A 1 104 ? -8.242 1.509 -6.086 1 91.12 104 TYR A N 1
ATOM 826 C CA . TYR A 1 104 ? -9.461 1.757 -6.852 1 91.12 104 TYR A CA 1
ATOM 827 C C . TYR A 1 104 ? -9.141 1.949 -8.328 1 91.12 104 TYR A C 1
ATOM 829 O O . TYR A 1 104 ? -9.883 2.623 -9.047 1 91.12 104 TYR A O 1
ATOM 837 N N . GLY A 1 105 ? -7.973 1.46 -8.734 1 91.69 105 GLY A N 1
ATOM 838 C CA . GLY A 1 105 ? -7.598 1.551 -10.133 1 91.69 105 GLY A CA 1
ATOM 839 C C . GLY A 1 105 ? -6.547 2.611 -10.406 1 91.69 105 GLY A C 1
ATOM 840 O O . GLY A 1 105 ? -6.168 3.361 -9.508 1 91.69 105 GLY A O 1
ATOM 841 N N . ALA A 1 106 ? -6.129 2.656 -11.641 1 88.88 106 ALA A N 1
ATOM 842 C CA . ALA A 1 106 ? -5.016 3.514 -12.031 1 88.88 106 ALA A CA 1
ATOM 843 C C . ALA A 1 106 ? -5.375 4.988 -11.867 1 88.88 106 ALA A C 1
ATOM 845 O O . ALA A 1 106 ? -4.512 5.812 -11.547 1 88.88 106 ALA A O 1
ATOM 846 N N . GLU A 1 107 ? -6.594 5.332 -12.086 1 84.06 107 GLU A N 1
ATOM 847 C CA . GLU A 1 107 ? -7.016 6.73 -12.062 1 84.06 107 GLU A CA 1
ATOM 848 C C . GLU A 1 107 ? -7.062 7.27 -10.641 1 84.06 107 GLU A C 1
ATOM 850 O O . GLU A 1 107 ? -6.559 8.359 -10.367 1 84.06 107 GLU A O 1
ATOM 855 N N . LEU A 1 108 ? -7.582 6.465 -9.75 1 82.75 108 LEU A N 1
ATOM 856 C CA . LEU A 1 108 ? -7.789 6.938 -8.383 1 82.75 108 LEU A CA 1
ATOM 857 C C . LEU A 1 108 ? -6.664 6.465 -7.465 1 82.75 108 LEU A C 1
ATOM 859 O O . LEU A 1 108 ? -6.34 7.129 -6.48 1 82.75 108 LEU A O 1
ATOM 863 N N . GLY A 1 109 ? -6.09 5.293 -7.844 1 89.19 109 GLY A N 1
ATOM 864 C CA . GLY A 1 109 ? -5.039 4.727 -7.008 1 89.19 109 GLY A CA 1
ATOM 865 C C . GLY A 1 109 ? -5.559 4.137 -5.711 1 89.19 109 GLY A C 1
ATOM 866 O O . GLY A 1 109 ? -6.543 3.395 -5.711 1 89.19 109 GLY A O 1
ATOM 867 N N . PHE A 1 110 ? -4.805 4.426 -4.578 1 93.31 110 PHE A N 1
ATOM 868 C CA . PHE A 1 110 ? -5.184 3.9 -3.27 1 93.31 110 PHE A CA 1
ATOM 869 C C . PHE A 1 110 ? -5.93 4.953 -2.461 1 93.31 110 PHE A C 1
ATOM 871 O O . PHE A 1 110 ? -5.578 6.137 -2.496 1 93.31 110 PHE A O 1
ATOM 878 N N . MET A 1 111 ? -6.91 4.48 -1.799 1 91.19 111 MET A N 1
ATOM 879 C CA . MET A 1 111 ? -7.582 5.273 -0.772 1 91.19 111 MET A CA 1
ATOM 880 C C . MET A 1 111 ? -7.312 4.703 0.616 1 91.19 111 MET A C 1
ATOM 882 O O . MET A 1 111 ? -7.301 3.484 0.799 1 91.19 111 MET A O 1
ATOM 886 N N . ILE A 1 112 ? -7.145 5.566 1.545 1 94.69 112 ILE A N 1
ATOM 887 C CA . ILE A 1 112 ? -6.922 5.137 2.92 1 94.69 112 ILE A CA 1
ATOM 888 C C . ILE A 1 112 ? -8.258 4.75 3.561 1 94.69 112 ILE A C 1
ATOM 890 O O . ILE A 1 112 ? -9.203 5.539 3.562 1 94.69 112 ILE A O 1
ATOM 894 N N . ASP A 1 113 ? -8.32 3.549 4.125 1 93.62 113 ASP A N 1
ATOM 895 C CA . ASP A 1 113 ? -9.539 3.057 4.758 1 93.62 113 ASP A CA 1
ATOM 896 C C . ASP A 1 113 ? -9.539 3.355 6.254 1 93.62 113 ASP A C 1
ATOM 898 O O . ASP A 1 113 ? -10.602 3.566 6.852 1 93.62 113 ASP A O 1
ATOM 902 N N . SER A 1 114 ? -8.359 3.238 6.824 1 94.38 114 SER A N 1
ATOM 903 C CA . SER A 1 114 ? -8.25 3.418 8.266 1 94.38 114 SER A CA 1
ATOM 904 C C . SER A 1 114 ? -6.852 3.898 8.656 1 94.38 114 SER A C 1
ATOM 906 O O . SER A 1 114 ? -5.863 3.541 8.008 1 94.38 114 SER A O 1
ATOM 908 N N . ILE A 1 115 ? -6.789 4.68 9.609 1 95.38 115 ILE A N 1
ATOM 909 C CA . ILE A 1 115 ? -5.562 4.992 10.336 1 95.38 115 ILE A CA 1
ATOM 910 C C . ILE A 1 115 ? -5.785 4.809 11.836 1 95.38 115 ILE A C 1
ATOM 912 O O . ILE A 1 115 ? -6.824 5.203 12.367 1 95.38 115 ILE A O 1
ATOM 916 N N . ASN A 1 116 ? -4.75 4.141 12.484 1 94.81 116 ASN A N 1
ATOM 917 C CA . ASN A 1 116 ? -4.84 3.887 13.922 1 94.81 116 ASN A CA 1
ATOM 918 C C . ASN A 1 116 ? -6.113 3.123 14.273 1 94.81 116 ASN A C 1
ATOM 920 O O . ASN A 1 116 ? -6.754 3.414 15.289 1 94.81 116 ASN A O 1
ATOM 924 N N . GLY A 1 117 ? -6.523 2.297 13.344 1 91.62 117 GLY A N 1
ATOM 925 C CA . GLY A 1 117 ? -7.672 1.435 13.594 1 91.62 117 GLY A CA 1
ATOM 926 C C . GLY A 1 117 ? -9 2.131 13.367 1 91.62 117 GLY A C 1
ATOM 927 O O . GLY A 1 117 ? -10.055 1.498 13.438 1 91.62 117 GLY A O 1
ATOM 928 N N . LEU A 1 118 ? -9.031 3.424 13.148 1 91.31 118 LEU A N 1
ATOM 929 C CA . LEU A 1 118 ? -10.266 4.152 12.898 1 91.31 118 LEU A CA 1
ATOM 930 C C . LEU A 1 118 ? -10.656 4.066 11.422 1 91.31 118 LEU A C 1
ATOM 932 O O . LEU A 1 118 ? -9.961 4.602 10.562 1 91.31 118 LEU A O 1
ATOM 936 N N . LYS A 1 119 ? -11.781 3.49 11.164 1 90.19 119 LYS A N 1
ATOM 937 C CA . LYS A 1 119 ? -12.211 3.207 9.789 1 90.19 119 LYS A CA 1
ATOM 938 C C . LYS A 1 119 ? -13.031 4.355 9.227 1 90.19 119 LYS A C 1
ATOM 940 O O . LYS A 1 119 ? -13.734 5.051 9.961 1 90.19 119 LYS A O 1
ATOM 945 N N . SER A 1 120 ? -12.836 4.453 7.855 1 86.5 120 SER A N 1
ATOM 946 C CA . SER A 1 120 ? -13.789 5.281 7.129 1 86.5 120 SER A CA 1
ATOM 947 C C . SER A 1 120 ? -15.203 4.727 7.254 1 86.5 120 SER A C 1
ATOM 949 O O . SER A 1 120 ? -15.398 3.516 7.379 1 86.5 120 SER A O 1
ATOM 951 N N . GLU A 1 121 ? -16.156 5.613 7.324 1 77.69 121 GLU A N 1
ATOM 952 C CA . GLU A 1 121 ? -17.531 5.176 7.492 1 77.69 121 GLU A CA 1
ATOM 953 C C . GLU A 1 121 ? -18.438 5.773 6.422 1 77.69 121 GLU A C 1
ATOM 955 O O . GLU A 1 121 ? -18.156 6.844 5.887 1 77.69 121 GLU A O 1
ATOM 960 N N . TRP A 1 122 ? -19.344 4.918 6.098 1 75.88 122 TRP A N 1
ATOM 961 C CA . TRP A 1 122 ? -20.422 5.441 5.258 1 75.88 122 TRP A CA 1
ATOM 962 C C . TRP A 1 122 ? -21.422 6.242 6.086 1 75.88 122 TRP A C 1
ATOM 964 O O . TRP A 1 122 ? -21.938 5.754 7.094 1 75.88 122 TRP A O 1
ATOM 974 N N . VAL A 1 123 ? -21.5 7.48 5.793 1 70.69 123 VAL A N 1
ATOM 975 C CA . VAL A 1 123 ? -22.484 8.352 6.438 1 70.69 123 VAL A CA 1
ATOM 976 C C . VAL A 1 123 ? -23.453 8.906 5.395 1 70.69 123 VAL A C 1
ATOM 978 O O . VAL A 1 123 ? -23.047 9.617 4.473 1 70.69 123 VAL A O 1
ATOM 981 N N . ASN A 1 124 ? -24.688 8.57 5.625 1 78.69 124 ASN A N 1
ATOM 982 C CA . ASN A 1 124 ? -25.734 9.023 4.727 1 78.69 124 ASN A CA 1
ATOM 983 C C . ASN A 1 124 ? -25.422 8.688 3.271 1 78.69 124 ASN A C 1
ATOM 985 O O . ASN A 1 124 ? -25.531 9.539 2.391 1 78.69 124 ASN A O 1
ATOM 989 N N . GLY A 1 125 ? -24.906 7.562 3.068 1 75.62 125 GLY A N 1
ATOM 990 C CA . GLY A 1 125 ? -24.656 7.078 1.719 1 75.62 125 GLY A CA 1
ATOM 991 C C . GLY A 1 125 ? -23.359 7.594 1.123 1 75.62 125 GLY A C 1
ATOM 992 O O . GLY A 1 125 ? -23.062 7.324 -0.04 1 75.62 125 GLY A O 1
ATOM 993 N N . LYS A 1 126 ? -22.734 8.453 1.865 1 73.19 126 LYS A N 1
ATOM 994 C CA . LYS A 1 126 ? -21.453 8.961 1.364 1 73.19 126 LYS A CA 1
ATOM 995 C C . LYS A 1 126 ? -20.281 8.406 2.164 1 73.19 126 LYS A C 1
ATOM 997 O O . LYS A 1 126 ? -20.344 8.328 3.395 1 73.19 126 LYS A O 1
ATOM 1002 N N . LEU A 1 127 ? -19.344 7.855 1.377 1 72.12 127 LEU A N 1
ATOM 1003 C CA . LEU A 1 127 ? -18.141 7.395 2.051 1 72.12 127 LEU A CA 1
ATOM 1004 C C . LEU A 1 127 ? -17.344 8.57 2.611 1 72.12 127 LEU A C 1
ATOM 1006 O O . LEU A 1 127 ? -16.969 9.484 1.869 1 72.12 127 LEU A O 1
ATOM 1010 N N . ASN A 1 128 ? -17.297 8.555 3.922 1 78.56 128 ASN A N 1
ATOM 1011 C CA . ASN A 1 128 ? -16.453 9.523 4.613 1 78.56 128 ASN A CA 1
ATOM 1012 C C . ASN A 1 128 ? -15.031 9.008 4.781 1 78.56 128 ASN A C 1
ATOM 1014 O O . ASN A 1 128 ? -14.727 8.312 5.75 1 78.56 128 ASN A O 1
ATOM 1018 N N . TYR A 1 129 ? -14.195 9.367 3.861 1 83.25 129 TYR A N 1
ATOM 1019 C CA . TYR A 1 129 ? -12.844 8.812 3.809 1 83.25 129 TYR A CA 1
ATOM 1020 C C . TYR A 1 129 ? -11.852 9.727 4.52 1 83.25 129 TYR A C 1
ATOM 1022 O O . TYR A 1 129 ? -12.188 10.859 4.875 1 83.25 129 TYR A O 1
ATOM 1030 N N . TRP A 1 130 ? -10.727 9.227 4.84 1 91 130 TRP A N 1
ATOM 1031 C CA . TRP A 1 130 ? -9.617 10 5.387 1 91 130 TRP A CA 1
ATOM 1032 C C . TRP A 1 130 ? -9.133 11.039 4.379 1 91 130 TRP A C 1
ATOM 1034 O O . TRP A 1 130 ? -8.875 10.719 3.219 1 91 130 TRP A O 1
ATOM 1044 N N . ARG A 1 131 ? -9.039 12.297 4.816 1 90.75 131 ARG A N 1
ATOM 1045 C CA . ARG A 1 131 ? -8.57 13.367 3.947 1 90.75 131 ARG A CA 1
ATOM 1046 C C . ARG A 1 131 ? -7.086 13.633 4.16 1 90.75 131 ARG A C 1
ATOM 1048 O O . ARG A 1 131 ? -6.586 13.531 5.281 1 90.75 131 ARG A O 1
ATOM 1055 N N . ILE A 1 132 ? -6.465 13.93 3.053 1 94.69 132 ILE A N 1
ATOM 1056 C CA . ILE A 1 132 ? -5.07 14.367 3.086 1 94.69 132 ILE A CA 1
ATOM 1057 C C . ILE A 1 132 ? -4.988 15.859 2.809 1 94.69 132 ILE A C 1
ATOM 1059 O O . ILE A 1 132 ? -5.402 16.328 1.743 1 94.69 132 ILE A O 1
ATOM 1063 N N . LEU A 1 133 ? -4.48 16.594 3.785 1 94.88 133 LEU A N 1
ATOM 1064 C CA . LEU A 1 133 ? -4.434 18.047 3.705 1 94.88 133 LEU A CA 1
ATOM 1065 C C . LEU A 1 133 ? -3 18.547 3.805 1 94.88 133 LEU A C 1
ATOM 1067 O O . LEU A 1 133 ? -2.168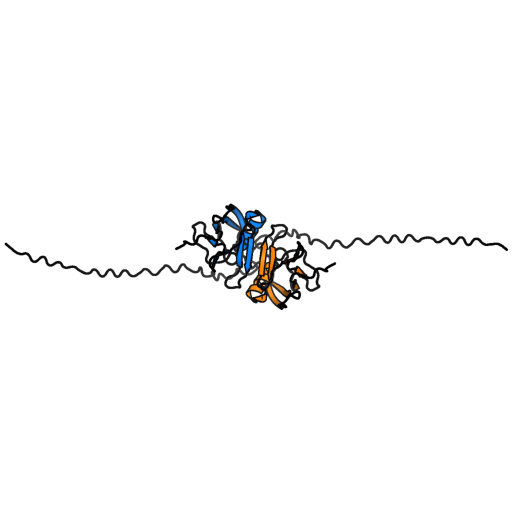 17.938 4.48 1 94.88 133 LEU A O 1
ATOM 1071 N N . TYR A 1 134 ? -2.832 19.578 3.062 1 94.25 134 TYR A N 1
ATOM 1072 C CA . TYR A 1 134 ? -1.662 20.375 3.438 1 94.25 134 TYR A CA 1
ATOM 1073 C C . TYR A 1 134 ? -1.823 20.953 4.836 1 94.25 134 TYR A C 1
ATOM 1075 O O . TYR A 1 134 ? -2.926 20.969 5.387 1 94.25 134 TYR A O 1
ATOM 1083 N N . ILE A 1 135 ? -0.732 21.422 5.328 1 93.19 135 ILE A N 1
ATOM 1084 C CA . ILE A 1 135 ? -0.758 22 6.672 1 93.19 135 ILE A CA 1
ATOM 1085 C C . ILE A 1 135 ? -1.648 23.234 6.691 1 93.19 135 ILE A C 1
ATOM 1087 O O . ILE A 1 135 ? -2.23 23.578 7.727 1 93.19 135 ILE A O 1
ATOM 1091 N N . ASN A 1 136 ? -1.794 23.844 5.582 1 92.25 136 ASN A N 1
ATOM 1092 C CA . ASN A 1 136 ? -2.615 25.047 5.52 1 92.25 136 ASN A CA 1
ATOM 1093 C C . ASN A 1 136 ? -4.102 24.703 5.418 1 92.25 136 ASN A C 1
ATOM 1095 O O . ASN A 1 136 ? -4.945 25.609 5.367 1 92.25 136 ASN A O 1
ATOM 1099 N N . GLY A 1 137 ? -4.391 23.5 5.312 1 90.5 137 GLY A N 1
ATOM 1100 C CA . GLY A 1 137 ? -5.781 23.078 5.332 1 90.5 137 GLY A CA 1
ATOM 1101 C C . GLY A 1 137 ? -6.312 22.703 3.957 1 90.5 137 GLY A C 1
ATOM 1102 O O . GLY A 1 137 ? -7.406 22.156 3.836 1 90.5 137 GLY A O 1
ATOM 1103 N N . THR A 1 138 ? -5.574 23.031 2.934 1 92.12 138 THR A N 1
ATOM 1104 C CA . THR A 1 138 ? -6.012 22.703 1.581 1 92.12 138 THR A CA 1
ATOM 1105 C C . THR A 1 138 ? -5.887 21.203 1.319 1 92.12 138 THR A C 1
ATOM 1107 O O . THR A 1 138 ? -4.863 20.594 1.634 1 92.12 138 THR A O 1
ATOM 1110 N N . ALA A 1 139 ? -6.98 20.688 0.761 1 91.19 139 ALA A N 1
ATOM 1111 C CA . ALA A 1 139 ? -7.012 19.25 0.505 1 91.19 139 ALA A CA 1
ATOM 1112 C C . ALA A 1 139 ? -6.188 18.891 -0.729 1 91.19 139 ALA A C 1
ATOM 1114 O O . ALA A 1 139 ? -6.18 19.641 -1.713 1 91.19 139 ALA A O 1
ATOM 1115 N N . LEU A 1 140 ? -5.488 17.766 -0.575 1 90.12 140 LEU A N 1
ATOM 1116 C CA . LEU A 1 140 ? -4.844 17.219 -1.76 1 90.12 140 LEU A CA 1
ATOM 1117 C C . LEU A 1 140 ? -5.875 16.609 -2.709 1 90.12 140 LEU A C 1
ATOM 1119 O O . LEU A 1 140 ? -6.852 16 -2.266 1 90.12 140 LEU A O 1
ATOM 1123 N N . GLU A 1 141 ? -5.777 16.797 -3.973 1 83 141 GLU A N 1
ATOM 1124 C CA . GLU A 1 141 ? -6.656 16.203 -4.973 1 83 141 GLU A CA 1
ATOM 1125 C C . GLU A 1 141 ? -6.215 14.781 -5.32 1 83 141 GLU A C 1
ATOM 1127 O O . GLU A 1 141 ? -6.996 13.992 -5.852 1 83 141 GLU A O 1
ATOM 1132 N N . PHE A 1 142 ? -4.984 14.477 -4.887 1 80.06 142 PHE A N 1
ATOM 1133 C CA . PHE A 1 142 ? -4.398 13.195 -5.246 1 80.06 142 PHE A CA 1
ATOM 1134 C C . PHE A 1 142 ? -4.363 12.258 -4.043 1 80.06 142 PHE A C 1
ATOM 1136 O O . PHE A 1 142 ? -4.352 12.711 -2.896 1 80.06 142 PHE A O 1
ATOM 1143 N N . GLY A 1 143 ? -4.301 10.977 -4.301 1 86.12 143 GLY A N 1
ATOM 1144 C CA . GLY A 1 143 ? -4.168 9.984 -3.248 1 86.12 143 GLY A CA 1
ATOM 1145 C C . GLY A 1 143 ? -2.74 9.828 -2.752 1 86.12 143 GLY A C 1
ATOM 1146 O O . GLY A 1 143 ? -1.807 10.359 -3.355 1 86.12 143 GLY A O 1
ATOM 1147 N N . VAL A 1 144 ? -2.58 9.023 -1.759 1 92.69 144 VAL A N 1
ATOM 1148 C CA . VAL A 1 144 ? -1.309 8.812 -1.075 1 92.69 144 VAL A CA 1
ATOM 1149 C C . VAL A 1 144 ? -0.328 8.109 -2.008 1 92.69 144 VAL A C 1
ATOM 1151 O O . VAL A 1 144 ? 0.887 8.289 -1.894 1 92.69 144 VAL A O 1
ATOM 1154 N N . SER A 1 145 ? -0.799 7.324 -2.955 1 89.25 145 SER A N 1
ATOM 1155 C CA . SER A 1 145 ? 0.043 6.512 -3.826 1 89.25 145 SER A CA 1
ATOM 1156 C C . SER A 1 145 ? 0.456 7.281 -5.074 1 89.25 145 SER A C 1
ATOM 1158 O O . SER A 1 145 ? 1.244 6.789 -5.883 1 89.25 145 SER A O 1
ATOM 1160 N N . THR A 1 146 ? -0.051 8.492 -5.281 1 85.81 146 THR A N 1
ATOM 1161 C CA . THR A 1 146 ? 0.202 9.227 -6.516 1 85.81 146 THR A CA 1
ATOM 1162 C C . THR A 1 146 ? 0.958 10.516 -6.227 1 85.81 146 THR A C 1
ATOM 1164 O O . THR A 1 146 ? 1.828 10.922 -7 1 85.81 146 THR A O 1
ATOM 1167 N N . PHE A 1 147 ? 0.681 11.141 -5.137 1 89.75 147 PHE A N 1
ATOM 1168 C CA . PHE A 1 147 ? 1.27 12.438 -4.816 1 89.75 147 PHE A CA 1
ATOM 1169 C C . PHE A 1 147 ? 2.725 12.281 -4.391 1 89.75 147 PHE A C 1
ATOM 1171 O O . PHE A 1 147 ? 3.053 11.391 -3.6 1 89.75 147 PHE A O 1
ATOM 1178 N N . ILE A 1 148 ? 3.533 13.133 -4.922 1 90.19 148 ILE A N 1
ATOM 1179 C CA . ILE A 1 148 ? 4.941 13.156 -4.539 1 90.19 148 ILE A CA 1
ATOM 1180 C C . ILE A 1 148 ? 5.238 14.43 -3.742 1 90.19 148 ILE A C 1
ATOM 1182 O O . ILE A 1 148 ? 5.23 15.531 -4.297 1 90.19 148 ILE A O 1
ATOM 1186 N N . PRO A 1 149 ? 5.555 14.289 -2.471 1 94.5 149 PRO A N 1
ATOM 1187 C CA . PRO A 1 149 ? 5.867 15.461 -1.647 1 94.5 149 PRO A CA 1
ATOM 1188 C C . PRO A 1 149 ? 7.172 16.141 -2.055 1 94.5 149 PRO A C 1
ATOM 1190 O O . PRO A 1 149 ? 8.023 15.516 -2.691 1 94.5 149 PRO A O 1
ATOM 1193 N N . GLU A 1 150 ? 7.289 17.375 -1.687 1 94.31 150 GLU A N 1
ATOM 1194 C CA . GLU A 1 150 ? 8.531 18.141 -1.779 1 94.31 150 GLU A CA 1
ATOM 1195 C C . GLU A 1 150 ? 9.203 18.266 -0.415 1 94.31 150 GLU A C 1
ATOM 1197 O O . GLU A 1 150 ? 8.586 17.984 0.615 1 94.31 150 GLU A O 1
ATOM 1202 N N . ASP A 1 151 ? 10.461 18.641 -0.518 1 95.69 151 ASP A N 1
ATOM 1203 C CA . ASP A 1 151 ? 11.219 18.812 0.718 1 95.69 151 ASP A CA 1
ATOM 1204 C C . ASP A 1 151 ? 10.516 19.797 1.656 1 95.69 151 ASP A C 1
ATOM 1206 O O . ASP A 1 151 ? 10.055 20.844 1.226 1 95.69 151 ASP A O 1
ATOM 1210 N N . LYS A 1 152 ? 10.367 19.406 2.955 1 97.62 152 LYS A N 1
ATOM 1211 C CA . LYS A 1 152 ? 9.82 20.203 4.055 1 97.62 152 LYS A CA 1
ATOM 1212 C C . LYS A 1 152 ? 8.305 20.297 3.971 1 97.62 152 LYS A C 1
ATOM 1214 O O . LYS A 1 152 ? 7.68 21.062 4.695 1 97.62 152 LYS A O 1
ATOM 1219 N N . ASP A 1 153 ? 7.68 19.531 3.051 1 97.06 153 ASP A N 1
ATOM 1220 C CA . ASP A 1 153 ? 6.219 19.469 3.039 1 97.06 153 ASP A CA 1
ATOM 1221 C C . ASP A 1 153 ? 5.684 18.922 4.359 1 97.06 153 ASP A C 1
ATOM 1223 O O . ASP A 1 153 ? 6.348 18.125 5.023 1 97.06 153 ASP A O 1
ATOM 1227 N N . GLU A 1 154 ? 4.527 19.406 4.695 1 98.06 154 GLU A N 1
ATOM 1228 C CA . GLU A 1 154 ? 3.791 18.938 5.867 1 98.06 154 GLU A CA 1
ATOM 1229 C C . GLU A 1 154 ? 2.348 18.594 5.508 1 98.06 154 GLU A C 1
ATOM 1231 O O . GLU A 1 154 ? 1.646 19.391 4.891 1 98.06 154 GLU A O 1
ATOM 1236 N N . PHE A 1 155 ? 1.966 17.375 5.895 1 97.81 155 PHE A N 1
ATOM 1237 C CA . PHE A 1 155 ? 0.626 16.922 5.539 1 97.81 155 PHE A CA 1
ATOM 1238 C C . PHE A 1 155 ? -0.151 16.516 6.781 1 97.81 155 PHE A C 1
ATOM 1240 O O . PHE A 1 155 ? 0.438 16.047 7.762 1 97.81 155 PHE A O 1
ATOM 1247 N N . ILE A 1 156 ? -1.439 16.672 6.727 1 96.81 156 ILE A N 1
ATOM 1248 C CA . ILE A 1 156 ? -2.361 16.203 7.758 1 96.81 156 ILE A CA 1
ATOM 1249 C C . ILE A 1 156 ? -3.281 15.133 7.188 1 96.81 156 ILE A C 1
ATOM 1251 O O . ILE A 1 156 ? -3.957 15.359 6.18 1 96.81 156 ILE A O 1
ATOM 1255 N N . PHE A 1 157 ? -3.203 13.984 7.789 1 96.19 157 PHE A N 1
ATOM 1256 C CA . PHE A 1 157 ? -4.242 12.984 7.57 1 96.19 157 PHE A CA 1
ATOM 1257 C C . PHE A 1 157 ? -5.363 13.133 8.586 1 96.19 157 PHE A C 1
ATOM 1259 O O . PHE A 1 157 ? -5.168 12.867 9.773 1 96.19 157 PHE A O 1
ATOM 1266 N N . ARG A 1 158 ? -6.527 13.438 8.086 1 92.25 158 ARG A N 1
ATOM 1267 C CA . ARG A 1 158 ? -7.633 13.758 8.984 1 92.25 158 ARG A CA 1
ATOM 1268 C C . ARG A 1 158 ? -8.805 12.805 8.766 1 92.25 158 ARG A C 1
ATOM 1270 O O . ARG A 1 158 ? -9.219 12.57 7.629 1 92.25 158 ARG A O 1
ATOM 1277 N N . SER A 1 159 ? -9.273 12.305 9.938 1 87.56 159 SER A N 1
ATOM 1278 C CA . SER A 1 159 ? -10.391 11.367 9.898 1 87.56 159 SER A CA 1
ATOM 1279 C C . SER A 1 159 ? -11.656 12.047 9.383 1 87.56 159 SER A C 1
ATOM 1281 O O . SER A 1 159 ? -11.82 13.258 9.523 1 87.56 159 SER A O 1
ATOM 1283 N N . PRO A 1 160 ? -12.539 11.227 8.758 1 72.56 160 PRO A N 1
ATOM 1284 C CA . PRO A 1 160 ? -13.82 11.742 8.25 1 72.56 160 PRO A CA 1
ATOM 1285 C C . PRO A 1 160 ? -14.68 12.359 9.352 1 72.56 160 PRO A C 1
ATOM 1287 O O . PRO A 1 160 ? -14.586 11.953 10.516 1 72.56 160 PRO A O 1
ATOM 1290 N N . SER A 1 161 ? -15.234 13.57 9.188 1 65.56 161 SER A N 1
ATOM 1291 C CA . SER A 1 161 ? -16.141 14.203 10.141 1 65.56 161 SER A CA 1
ATOM 1292 C C . SER A 1 161 ? -17.578 13.695 9.961 1 65.56 161 SER A C 1
ATOM 1294 O O . SER A 1 161 ? -18 13.422 8.836 1 65.56 161 SER A O 1
ATOM 1296 N N . SER A 1 162 ? -18.109 12.883 10.844 1 53.81 162 SER A N 1
ATOM 1297 C CA . SER A 1 162 ? -19.531 12.578 10.766 1 53.81 162 SER A CA 1
ATOM 1298 C C . SER A 1 162 ? -20.359 13.844 10.586 1 53.81 162 SER A C 1
ATOM 1300 O O . SER A 1 162 ? -21.484 13.797 10.07 1 53.81 162 SER A O 1
ATOM 1302 N N . LYS A 1 163 ? -20.078 14.891 11.352 1 49.47 163 LYS A N 1
ATOM 1303 C CA . LYS A 1 163 ? -21.047 15.992 11.453 1 49.47 163 LYS A CA 1
ATOM 1304 C C . LYS A 1 163 ? -21.188 16.719 10.125 1 49.47 163 LYS A C 1
ATOM 1306 O O . LYS A 1 163 ? -20.391 17.625 9.82 1 49.47 163 LYS A O 1
ATOM 1311 N N . MET A 1 164 ? -21.125 16.125 9.016 1 43.84 164 MET A N 1
ATOM 1312 C CA . MET A 1 164 ? -21.672 17.094 8.086 1 43.84 164 MET A CA 1
ATOM 1313 C C . MET A 1 164 ? -22.922 17.75 8.656 1 43.84 164 MET A C 1
ATOM 1315 O O . MET A 1 164 ? -23.703 17.094 9.352 1 43.84 164 MET A O 1
ATOM 1319 N N . LYS A 1 165 ? -23.078 19.156 8.523 1 39.03 165 LYS A N 1
ATOM 1320 C CA . LYS A 1 165 ? -24.141 20.047 9.023 1 39.03 165 LYS A CA 1
ATOM 1321 C C . LYS A 1 165 ? -25.516 19.422 8.828 1 39.03 165 LYS A C 1
ATOM 1323 O O . LYS A 1 165 ? -25.844 18.953 7.742 1 39.03 165 LYS A O 1
ATOM 1328 N N . LYS A 1 166 ? -26.062 18.797 9.766 1 35.81 166 LYS A N 1
ATOM 1329 C CA . LYS A 1 166 ? -27.516 18.844 9.742 1 35.81 166 LYS A CA 1
ATOM 1330 C C . LYS A 1 166 ? -28.016 20.156 9.164 1 35.81 166 LYS A C 1
ATOM 1332 O O . LYS A 1 166 ? -27.719 21.234 9.695 1 35.81 166 LYS A O 1
ATOM 1337 N N . SER A 1 167 ? -27.891 20.266 7.809 1 30.09 167 SER A N 1
ATOM 1338 C CA . SER A 1 167 ? -28.906 21.266 7.516 1 30.09 167 SER A CA 1
ATOM 1339 C C . SER A 1 167 ? -30.297 20.812 7.977 1 30.09 167 SER A C 1
ATOM 1341 O O . SER A 1 167 ? -30.578 19.625 7.98 1 30.09 167 SER A O 1
ATOM 1343 N N . MET B 1 1 ? -36.125 85.062 -9.164 1 26.7 1 MET B N 1
ATOM 1344 C CA . MET B 1 1 ? -36.062 83.875 -8.312 1 26.7 1 MET B CA 1
ATOM 1345 C C . MET B 1 1 ? -35.844 82.625 -9.141 1 26.7 1 MET B C 1
ATOM 1347 O O . MET B 1 1 ? -36.75 82.188 -9.805 1 26.7 1 MET B O 1
ATOM 1351 N N . PHE B 1 2 ? -34.625 82.5 -9.75 1 28.44 2 PHE B N 1
ATOM 1352 C CA . PHE B 1 2 ? -34 81.875 -10.914 1 28.44 2 PHE B CA 1
ATOM 1353 C C . PHE B 1 2 ? -33.844 80.375 -10.711 1 28.44 2 PHE B C 1
ATOM 1355 O O . PHE B 1 2 ? -33.25 79.938 -9.742 1 28.44 2 PHE B O 1
ATOM 1362 N N . LEU B 1 3 ? -34.906 79.562 -11.008 1 28.56 3 LEU B N 1
ATOM 1363 C CA . LEU B 1 3 ? -35.188 78.125 -10.938 1 28.56 3 LEU B CA 1
ATOM 1364 C C . LEU B 1 3 ? -34.125 77.312 -11.68 1 28.56 3 LEU B C 1
ATOM 1366 O O . LEU B 1 3 ? -34.062 77.375 -12.906 1 28.56 3 LEU B O 1
ATOM 1370 N N . ALA B 1 4 ? -32.875 77.438 -11.25 1 29.36 4 ALA B N 1
ATOM 1371 C CA . ALA B 1 4 ? -31.688 76.875 -11.922 1 29.36 4 ALA B CA 1
ATOM 1372 C C . ALA B 1 4 ? -31.797 75.375 -12.039 1 29.36 4 ALA B C 1
ATOM 1374 O O . ALA B 1 4 ? -32.156 74.688 -11.078 1 29.36 4 ALA B O 1
ATOM 1375 N N . GLY B 1 5 ? -32.25 74.875 -13.18 1 28.06 5 GLY B N 1
ATOM 1376 C CA . GLY B 1 5 ? -32.5 73.562 -13.703 1 28.06 5 GLY B CA 1
ATOM 1377 C C . GLY B 1 5 ? -31.312 72.625 -13.539 1 28.06 5 GLY B C 1
ATOM 1378 O O . GLY B 1 5 ? -30.219 72.938 -14.023 1 28.06 5 GLY B O 1
ATOM 1379 N N . VAL B 1 6 ? -31.078 72 -12.391 1 29.06 6 VAL B N 1
ATOM 1380 C CA . VAL B 1 6 ? -29.953 71.188 -11.953 1 29.06 6 VAL B CA 1
ATOM 1381 C C . VAL B 1 6 ? -29.844 69.938 -12.836 1 29.06 6 VAL B C 1
ATOM 1383 O O . VAL B 1 6 ? -30.797 69.188 -12.977 1 29.06 6 VAL B O 1
ATOM 1386 N N . ASP B 1 7 ? -29.219 70 -14.016 1 27.36 7 ASP B N 1
ATOM 1387 C CA . ASP B 1 7 ? -28.969 68.938 -15.016 1 27.36 7 ASP B CA 1
ATOM 1388 C C . ASP B 1 7 ? -28.188 67.812 -14.414 1 27.36 7 ASP B C 1
ATOM 1390 O O . ASP B 1 7 ? -27.078 68 -13.922 1 27.36 7 ASP B O 1
ATOM 1394 N N . THR B 1 8 ? -28.766 66.812 -13.688 1 26.48 8 THR B N 1
ATOM 1395 C CA . THR B 1 8 ? -28.25 65.625 -13.016 1 26.48 8 THR B CA 1
ATOM 1396 C C . THR B 1 8 ? -27.594 64.688 -14.016 1 26.48 8 THR B C 1
ATOM 1398 O O . THR B 1 8 ? -28.297 64.062 -14.844 1 26.48 8 THR B O 1
ATOM 1401 N N . PHE B 1 9 ? -26.484 65 -14.688 1 26.44 9 PHE B N 1
ATOM 1402 C CA . PHE B 1 9 ? -25.781 64.188 -15.68 1 26.44 9 PHE B CA 1
ATOM 1403 C C . PHE B 1 9 ? -25.281 62.875 -15.07 1 26.44 9 PHE B C 1
ATOM 1405 O O . PHE B 1 9 ? -24.375 62.875 -14.242 1 26.44 9 PHE B O 1
ATOM 1412 N N . TRP B 1 10 ? -26.156 61.844 -14.727 1 28.33 10 TRP B N 1
ATOM 1413 C CA . TRP B 1 10 ? -25.828 60.531 -14.195 1 28.33 10 TRP B CA 1
ATOM 1414 C C . TRP B 1 10 ? -24.922 59.75 -15.156 1 28.33 10 TRP B C 1
ATOM 1416 O O . TRP B 1 10 ? -25.344 59.375 -16.25 1 28.33 10 TRP B O 1
ATOM 1426 N N . GLY B 1 11 ? -23.75 60.219 -15.508 1 25.95 11 GLY B N 1
ATOM 1427 C CA . GLY B 1 11 ? -22.922 59.469 -16.438 1 25.95 11 GLY B CA 1
ATOM 1428 C C . GLY B 1 11 ? -22.625 58.062 -15.977 1 25.95 11 GLY B C 1
ATOM 1429 O O . GLY B 1 11 ? -22.25 57.844 -14.82 1 25.95 11 GLY B O 1
ATOM 1430 N N . LYS B 1 12 ? -23.297 57.031 -16.562 1 27.78 12 LYS B N 1
ATOM 1431 C CA . LYS B 1 12 ? -23.219 55.594 -16.406 1 27.78 12 LYS B CA 1
ATOM 1432 C C . LYS B 1 12 ? -21.797 55.094 -16.625 1 27.78 12 LYS B C 1
ATOM 1434 O O . LYS B 1 12 ? -21.266 55.156 -17.734 1 27.78 12 LYS B O 1
ATOM 1439 N N . LYS B 1 13 ? -20.859 55.281 -15.758 1 26.77 13 LYS B N 1
ATOM 1440 C CA . LYS B 1 13 ? -19.547 54.688 -15.977 1 26.77 13 LYS B CA 1
ATOM 1441 C C . LYS B 1 13 ? -19.672 53.156 -16.109 1 26.77 13 LYS B C 1
ATOM 1443 O O . LYS B 1 13 ? -20.188 52.5 -15.211 1 26.77 13 LYS B O 1
ATOM 1448 N N . GLU B 1 14 ? -19.734 52.594 -17.281 1 27.2 14 GLU B N 1
ATOM 1449 C CA . GLU B 1 14 ? -19.703 51.188 -17.641 1 27.2 14 GLU B CA 1
ATOM 1450 C C . GLU B 1 14 ? -18.438 50.5 -17.094 1 27.2 14 GLU B C 1
ATOM 1452 O O . GLU B 1 14 ? -17.328 50.844 -17.516 1 27.2 14 GLU B O 1
ATOM 1457 N N . VAL B 1 15 ? -18.266 50.312 -15.836 1 26.8 15 VAL B N 1
ATOM 1458 C CA . VAL B 1 15 ? -17.094 49.594 -15.32 1 26.8 15 VAL B CA 1
ATOM 1459 C C . VAL B 1 15 ? -17.047 48.188 -15.93 1 26.8 15 VAL B C 1
ATOM 1461 O O . VAL B 1 15 ? -17.984 47.406 -15.766 1 26.8 15 VAL B O 1
ATOM 1464 N N . ASP B 1 16 ? -16.484 48.031 -17.078 1 27.42 16 ASP B N 1
ATOM 1465 C CA . ASP B 1 16 ? -16.203 46.719 -17.688 1 27.42 16 ASP B CA 1
ATOM 1466 C C . ASP B 1 16 ? -15.406 45.844 -16.734 1 27.42 16 ASP B C 1
ATOM 1468 O O . ASP B 1 16 ? -14.234 46.094 -16.469 1 27.42 16 ASP B O 1
ATOM 1472 N N . ASP B 1 17 ? -15.93 45.562 -15.602 1 29.17 17 ASP B N 1
ATOM 1473 C CA . ASP B 1 17 ? -15.219 44.625 -14.703 1 29.17 17 ASP B CA 1
ATOM 1474 C C . ASP B 1 17 ? -14.875 43.344 -15.414 1 29.17 17 ASP B C 1
ATOM 1476 O O . ASP B 1 17 ? -15.758 42.531 -15.711 1 29.17 17 ASP B O 1
ATOM 1480 N N . LYS B 1 18 ? -13.977 43.344 -16.344 1 29.62 18 LYS B N 1
ATOM 1481 C CA . LYS B 1 18 ? -13.562 42.062 -16.922 1 29.62 18 LYS B CA 1
ATOM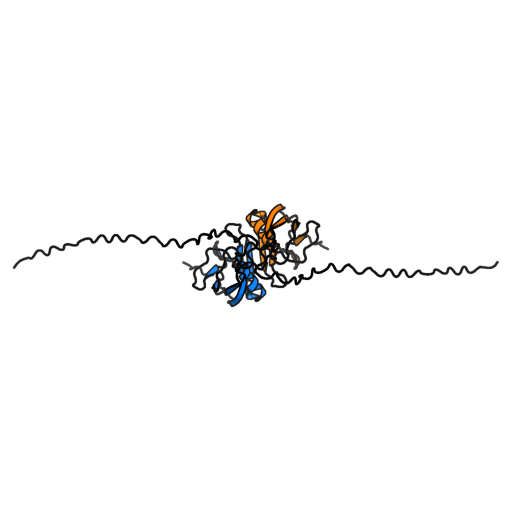 1482 C C . LYS B 1 18 ? -13.211 41.062 -15.82 1 29.62 18 LYS B C 1
ATOM 1484 O O . LYS B 1 18 ? -12.422 41.375 -14.922 1 29.62 18 LYS B O 1
ATOM 1489 N N . PRO B 1 19 ? -14.102 40.156 -15.578 1 29.89 19 PRO B N 1
ATOM 1490 C CA . PRO B 1 19 ? -13.758 39.125 -14.594 1 29.89 19 PRO B CA 1
ATOM 1491 C C . PRO B 1 19 ? -12.391 38.5 -14.844 1 29.89 19 PRO B C 1
ATOM 1493 O O . PRO B 1 19 ? -12.055 38.188 -15.992 1 29.89 19 PRO B O 1
ATOM 1496 N N . SER B 1 20 ? -11.383 38.875 -14.109 1 28.34 20 SER B N 1
ATOM 1497 C CA . SER B 1 20 ? -10.062 38.25 -14.164 1 28.34 20 SER B CA 1
ATOM 1498 C C . SER B 1 20 ? -10.172 36.719 -14.133 1 28.34 20 SER B C 1
ATOM 1500 O O . SER B 1 20 ? -10.875 36.156 -13.289 1 28.34 20 SER B O 1
ATOM 1502 N N . LYS B 1 21 ? -9.977 36.062 -15.289 1 29.5 21 LYS B N 1
ATOM 1503 C CA . LYS B 1 21 ? -9.922 34.625 -15.469 1 29.5 21 LYS B CA 1
ATOM 1504 C C . LYS B 1 21 ? -9.133 33.969 -14.344 1 29.5 21 LYS B C 1
ATOM 1506 O O . LYS B 1 21 ? -8.102 34.469 -13.906 1 29.5 21 LYS B O 1
ATOM 1511 N N . PRO B 1 22 ? -9.812 33.094 -13.656 1 28.14 22 PRO B N 1
ATOM 1512 C CA . PRO B 1 22 ? -9.125 32.375 -12.578 1 28.14 22 PRO B CA 1
ATOM 1513 C C . PRO B 1 22 ? -7.742 31.875 -12.992 1 28.14 22 PRO B C 1
ATOM 1515 O O . PRO B 1 22 ? -7.52 31.547 -14.156 1 28.14 22 PRO B O 1
ATOM 1518 N N . ALA B 1 23 ? -6.656 32.219 -12.336 1 28.53 23 ALA B N 1
ATOM 1519 C CA . ALA B 1 23 ? -5.285 31.766 -12.508 1 28.53 23 ALA B CA 1
ATOM 1520 C C . ALA B 1 23 ? -5.238 30.25 -12.656 1 28.53 23 ALA B C 1
ATOM 1522 O O . ALA B 1 23 ? -5.727 29.516 -11.789 1 28.53 23 ALA B O 1
ATOM 1523 N N . LYS B 1 24 ? -5.32 29.688 -13.875 1 28.31 24 LYS B N 1
ATOM 1524 C CA . LYS B 1 24 ? -5.039 28.281 -14.164 1 28.31 24 LYS B CA 1
ATOM 1525 C C . LYS B 1 24 ? -3.787 27.812 -13.43 1 28.31 24 LYS B C 1
ATOM 1527 O O . LYS B 1 24 ? -2.703 28.359 -13.617 1 28.31 24 LYS B O 1
ATOM 1532 N N . THR B 1 25 ? -3.924 27.484 -12.156 1 28.78 25 THR B N 1
ATOM 1533 C CA . THR B 1 25 ? -2.82 26.875 -11.438 1 28.78 25 THR B CA 1
ATOM 1534 C C . THR B 1 25 ? -2.107 25.844 -12.312 1 28.78 25 THR B C 1
ATOM 1536 O O . THR B 1 25 ? -2.75 25 -12.938 1 28.78 25 THR B O 1
ATOM 1539 N N . ARG B 1 26 ? -0.935 26.125 -12.789 1 27.97 26 ARG B N 1
ATOM 1540 C CA . ARG B 1 26 ? -0.011 25.484 -13.711 1 27.97 26 ARG B CA 1
ATOM 1541 C C . ARG B 1 26 ? 0.119 23.984 -13.406 1 27.97 26 ARG B C 1
ATOM 1543 O O . ARG B 1 26 ? 0.481 23.609 -12.289 1 27.97 26 ARG B O 1
ATOM 1550 N N . PRO B 1 27 ? -0.639 23.078 -14.031 1 31.28 27 PRO B N 1
ATOM 1551 C CA . PRO B 1 27 ? -0.153 21.703 -13.961 1 31.28 27 PRO B CA 1
ATOM 1552 C C . PRO B 1 27 ? 1.353 21.594 -14.188 1 31.28 27 PRO B C 1
ATOM 1554 O O . PRO B 1 27 ? 1.88 22.188 -15.133 1 31.28 27 PRO B O 1
ATOM 1557 N N . SER B 1 28 ? 2.174 21.688 -13.203 1 28.09 28 SER B N 1
ATOM 1558 C CA . SER B 1 28 ? 3.598 21.547 -13.5 1 28.09 28 SER B CA 1
ATOM 1559 C C . SER B 1 28 ? 3.848 20.469 -14.555 1 28.09 28 SER B C 1
ATOM 1561 O O . SER B 1 28 ? 3.381 19.344 -14.414 1 28.09 28 SER B O 1
ATOM 1563 N N . LYS B 1 29 ? 3.891 20.75 -15.797 1 30.67 29 LYS B N 1
ATOM 1564 C CA . LYS B 1 29 ? 4.352 19.891 -16.875 1 30.67 29 LYS B CA 1
ATOM 1565 C C . LYS B 1 29 ? 5.508 19 -16.422 1 30.67 29 LYS B C 1
ATOM 1567 O O . LYS B 1 29 ? 6.441 19.484 -15.773 1 30.67 29 LYS B O 1
ATOM 1572 N N . PRO B 1 30 ? 5.285 17.656 -16.484 1 30.39 30 PRO B N 1
ATOM 1573 C CA . PRO B 1 30 ? 6.488 16.859 -16.234 1 30.39 30 PRO B CA 1
ATOM 1574 C C . PRO B 1 30 ? 7.695 17.359 -17.031 1 30.39 30 PRO B C 1
ATOM 1576 O O . PRO B 1 30 ? 7.613 17.531 -18.25 1 30.39 30 PRO B O 1
ATOM 1579 N N . ALA B 1 31 ? 8.398 18.312 -16.562 1 31.56 31 ALA B N 1
ATOM 1580 C CA . ALA B 1 31 ? 9.602 18.688 -17.297 1 31.56 31 ALA B CA 1
ATOM 1581 C C . ALA B 1 31 ? 10.234 17.469 -17.969 1 31.56 31 ALA B C 1
ATOM 1583 O O . ALA B 1 31 ? 10.422 16.438 -17.344 1 31.56 31 ALA B O 1
ATOM 1584 N N . THR B 1 32 ? 10.016 17.297 -19.266 1 31.66 32 THR B N 1
ATOM 1585 C CA . THR B 1 32 ? 10.633 16.375 -20.203 1 31.66 32 THR B CA 1
ATOM 1586 C C . THR B 1 32 ? 12.141 16.281 -19.969 1 31.66 32 THR B C 1
ATOM 1588 O O . THR B 1 32 ? 12.938 16.812 -20.734 1 31.66 32 THR B O 1
ATOM 1591 N N . THR B 1 33 ? 12.625 16.875 -18.891 1 32.28 33 THR B N 1
ATOM 1592 C CA . THR B 1 33 ? 14.078 16.734 -18.969 1 32.28 33 THR B CA 1
ATOM 1593 C C . THR B 1 33 ? 14.469 15.281 -19.203 1 32.28 33 THR B C 1
ATOM 1595 O O . THR B 1 33 ? 13.945 14.367 -18.562 1 32.28 33 THR B O 1
ATOM 1598 N N . LYS B 1 34 ? 15.031 15.047 -20.375 1 32.16 34 LYS B N 1
ATOM 1599 C CA . LYS B 1 34 ? 15.57 13.742 -20.75 1 32.16 34 LYS B CA 1
ATOM 1600 C C . LYS B 1 34 ? 16.094 12.992 -19.531 1 32.16 34 LYS B C 1
ATOM 1602 O O . LYS B 1 34 ? 16.828 13.562 -18.719 1 32.16 34 LYS B O 1
ATOM 1607 N N . PRO B 1 35 ? 15.266 12.023 -19.094 1 33.62 35 PRO B N 1
ATOM 1608 C CA . PRO B 1 35 ? 15.82 11.312 -17.938 1 33.62 35 PRO B CA 1
ATOM 1609 C C . PRO B 1 35 ? 17.344 11.188 -17.984 1 33.62 35 PRO B C 1
ATOM 1611 O O . PRO B 1 35 ? 17.922 11.07 -19.062 1 33.62 35 PRO B O 1
ATOM 1614 N N . PRO B 1 36 ? 18 11.797 -17.141 1 38.16 36 PRO B N 1
ATOM 1615 C CA . PRO B 1 36 ? 19.438 11.602 -17.344 1 38.16 36 PRO B CA 1
ATOM 1616 C C . PRO B 1 36 ? 19.781 10.188 -17.828 1 38.16 36 PRO B C 1
ATOM 1618 O O . PRO B 1 36 ? 19.031 9.25 -17.578 1 38.16 36 PRO B O 1
ATOM 1621 N N . THR B 1 37 ? 20.5 10.062 -18.891 1 33.72 37 THR B N 1
ATOM 1622 C CA . THR B 1 37 ? 20.984 8.812 -19.453 1 33.72 37 THR B CA 1
ATOM 1623 C C . THR B 1 37 ? 21.484 7.875 -18.359 1 33.72 37 THR B C 1
ATOM 1625 O O . THR B 1 37 ? 22.141 8.312 -17.406 1 33.72 37 THR B O 1
ATOM 1628 N N . PRO B 1 38 ? 21.062 6.574 -18.156 1 35.59 38 PRO B N 1
ATOM 1629 C CA . PRO B 1 38 ? 21.578 5.512 -17.297 1 35.59 38 PRO B CA 1
ATOM 1630 C C . PRO B 1 38 ? 23.109 5.449 -17.281 1 35.59 38 PRO B C 1
ATOM 1632 O O . PRO B 1 38 ? 23.734 5.438 -18.344 1 35.59 38 PRO B O 1
ATOM 1635 N N . GLY B 1 39 ? 24 6.098 -16.203 1 32.78 39 GLY B N 1
ATOM 1636 C CA . GLY B 1 39 ? 25.438 6.238 -16 1 32.78 39 GLY B CA 1
ATOM 1637 C C . GLY B 1 39 ? 25.812 7.488 -15.227 1 32.78 39 GLY B C 1
ATOM 1638 O O . GLY B 1 39 ? 26.984 7.758 -15 1 32.78 39 GLY B O 1
ATOM 1639 N N . ASP B 1 40 ? 25.078 8.586 -15.281 1 40.72 40 ASP B N 1
ATOM 1640 C CA . ASP B 1 40 ? 25.594 9.773 -14.609 1 40.72 40 ASP B CA 1
ATOM 1641 C C . ASP B 1 40 ? 25.375 9.688 -13.102 1 40.72 40 ASP B C 1
ATOM 1643 O O . ASP B 1 40 ? 24.234 9.539 -12.641 1 40.72 40 ASP B O 1
ATOM 1647 N N . GLU B 1 41 ? 26.391 9.281 -12.172 1 40.28 41 GLU B N 1
ATOM 1648 C CA . GLU B 1 41 ? 26.422 9.055 -10.734 1 40.28 41 GLU B CA 1
ATOM 1649 C C . GLU B 1 41 ? 25.594 10.094 -9.984 1 40.28 41 GLU B C 1
ATOM 1651 O O . GLU B 1 41 ? 25.141 9.844 -8.867 1 40.28 41 GLU B O 1
ATOM 1656 N N . ASP B 1 42 ? 25.828 11.391 -10.336 1 41.31 42 ASP B N 1
ATOM 1657 C CA . ASP B 1 42 ? 25.344 12.445 -9.461 1 41.31 42 ASP B CA 1
ATOM 1658 C C . ASP B 1 42 ? 23.844 12.664 -9.641 1 41.31 42 ASP B C 1
ATOM 1660 O O . ASP B 1 42 ? 23.281 13.625 -9.109 1 41.31 42 ASP B O 1
ATOM 1664 N N . LYS B 1 43 ? 23.359 12.109 -10.617 1 42.66 43 LYS B N 1
ATOM 1665 C CA . LYS B 1 43 ? 22 12.625 -10.812 1 42.66 43 LYS B CA 1
ATOM 1666 C C . LYS B 1 43 ? 20.984 11.797 -10.031 1 42.66 43 LYS B C 1
ATOM 1668 O O . LYS B 1 43 ? 21.016 10.562 -10.062 1 42.66 43 LYS B O 1
ATOM 1673 N N . VAL B 1 44 ? 20.562 12.297 -8.836 1 42.66 44 VAL B N 1
ATOM 1674 C CA . VAL B 1 44 ? 19.375 11.828 -8.148 1 42.66 44 VAL B CA 1
ATOM 1675 C C . VAL B 1 44 ? 18.25 11.586 -9.156 1 42.66 44 VAL B C 1
ATOM 1677 O O . VAL B 1 44 ? 17.953 12.453 -9.977 1 42.66 44 VAL B O 1
ATOM 1680 N N . TRP B 1 45 ? 18.266 10.391 -9.711 1 46.25 45 TRP B N 1
ATOM 1681 C CA . TRP B 1 45 ? 17.141 10.102 -10.602 1 46.25 45 TRP B CA 1
ATOM 1682 C C . TRP B 1 45 ? 15.812 10.375 -9.906 1 46.25 45 TRP B C 1
ATOM 1684 O O . TRP B 1 45 ? 15.719 10.266 -8.68 1 46.25 45 TRP B O 1
ATOM 1694 N N . PRO B 1 46 ? 15.055 10.922 -10.672 1 49.44 46 PRO B N 1
ATOM 1695 C CA . PRO B 1 46 ? 13.703 10.969 -10.109 1 49.44 46 PRO B CA 1
ATOM 1696 C C . PRO B 1 46 ? 13.219 9.609 -9.617 1 49.44 46 PRO B C 1
ATOM 1698 O O . PRO B 1 46 ? 13.594 8.578 -10.172 1 49.44 46 PRO B O 1
ATOM 1701 N N . CYS B 1 47 ? 12.914 9.336 -8.422 1 55 47 CYS B N 1
ATOM 1702 C CA . CYS B 1 47 ? 12.344 8.188 -7.727 1 55 47 CYS B CA 1
ATOM 1703 C C . CYS B 1 47 ? 11.281 7.504 -8.586 1 55 47 CYS B C 1
ATOM 1705 O O . CYS B 1 47 ? 10.492 8.18 -9.258 1 55 47 CYS B O 1
ATOM 1707 N N . GLY B 1 48 ? 11.508 6.457 -9.32 1 56.34 48 GLY B N 1
ATOM 1708 C CA . GLY B 1 48 ? 10.695 5.566 -10.133 1 56.34 48 GLY B CA 1
ATOM 1709 C C . GLY B 1 48 ? 11.516 4.711 -11.086 1 56.34 48 GLY B C 1
ATOM 1710 O O . GLY B 1 48 ? 11 3.764 -11.68 1 56.34 48 GLY B O 1
ATOM 1711 N N . LEU B 1 49 ? 12.703 5.129 -11.141 1 60.09 49 LEU B N 1
ATOM 1712 C CA . LEU B 1 49 ? 13.453 4.391 -12.148 1 60.09 49 LEU B CA 1
ATOM 1713 C C . LEU B 1 49 ? 14.539 3.537 -11.508 1 60.09 49 LEU B C 1
ATOM 1715 O O . LEU B 1 49 ? 15.492 3.135 -12.172 1 60.09 49 LEU B O 1
ATOM 1719 N N . CYS B 1 50 ? 14.289 3.271 -10.227 1 69.44 50 CYS B N 1
ATOM 1720 C CA . CYS B 1 50 ? 15.328 2.436 -9.633 1 69.44 50 CYS B CA 1
ATOM 1721 C C . CYS B 1 50 ? 15.008 0.957 -9.828 1 69.44 50 CYS B C 1
ATOM 1723 O O . CYS B 1 50 ? 13.844 0.583 -9.984 1 69.44 50 CYS B O 1
ATOM 1725 N N . GLY B 1 51 ? 16.094 0.137 -9.938 1 78.94 51 GLY B N 1
ATOM 1726 C CA . GLY B 1 51 ? 15.945 -1.298 -10.117 1 78.94 51 GLY B CA 1
ATOM 1727 C C . GLY B 1 51 ? 16.078 -1.734 -11.562 1 78.94 51 GLY B C 1
ATOM 1728 O O . GLY B 1 51 ? 15.664 -1.012 -12.477 1 78.94 51 GLY B O 1
ATOM 1729 N N . SER B 1 52 ? 16.625 -2.916 -11.805 1 83.38 52 SER B N 1
ATOM 1730 C CA . SER B 1 52 ? 16.688 -3.48 -13.148 1 83.38 52 SER B CA 1
ATOM 1731 C C . SER B 1 52 ? 15.305 -3.91 -13.633 1 83.38 52 SER B C 1
ATOM 1733 O O . SER B 1 52 ? 14.469 -4.352 -12.844 1 83.38 52 SER B O 1
ATOM 1735 N N . PRO B 1 53 ? 15.117 -3.652 -14.93 1 89.81 53 PRO B N 1
ATOM 1736 C CA . PRO B 1 53 ? 13.852 -4.16 -15.453 1 89.81 53 PRO B CA 1
ATOM 1737 C C . PRO B 1 53 ? 13.742 -5.684 -15.375 1 89.81 53 PRO B C 1
ATOM 1739 O O . PRO B 1 53 ? 14.672 -6.395 -15.766 1 89.81 53 PRO B O 1
ATOM 1742 N N . ILE B 1 54 ? 12.672 -6.141 -14.75 1 94.12 54 ILE B N 1
ATOM 1743 C CA . ILE B 1 54 ? 12.469 -7.578 -14.648 1 94.12 54 ILE B CA 1
ATOM 1744 C C . ILE B 1 54 ? 11.047 -7.926 -15.086 1 94.12 54 ILE B C 1
ATOM 1746 O O . ILE B 1 54 ? 10.172 -7.059 -15.125 1 94.12 54 ILE B O 1
ATOM 1750 N N . ASP B 1 55 ? 10.859 -9.227 -15.453 1 98.06 55 ASP B N 1
ATOM 1751 C CA . ASP B 1 55 ? 9.562 -9.797 -15.781 1 98.06 55 ASP B CA 1
ATOM 1752 C C . ASP B 1 55 ? 9.008 -10.617 -14.617 1 98.06 55 ASP B C 1
ATOM 1754 O O . ASP B 1 55 ? 9.719 -11.438 -14.039 1 98.06 55 ASP B O 1
ATOM 1758 N N . VAL B 1 56 ? 7.812 -10.352 -14.266 1 98.12 56 VAL B N 1
ATOM 1759 C CA . VAL B 1 56 ? 7.16 -11.086 -13.195 1 98.12 56 VAL B CA 1
ATOM 1760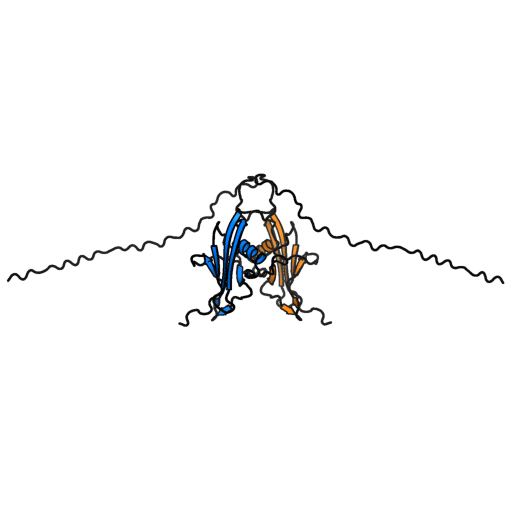 C C . VAL B 1 56 ? 5.75 -11.484 -13.617 1 98.12 56 VAL B C 1
ATOM 1762 O O . VAL B 1 56 ? 5.051 -10.711 -14.281 1 98.12 56 VAL B O 1
ATOM 1765 N N . THR B 1 57 ? 5.332 -12.727 -13.297 1 98.75 57 THR B N 1
ATOM 1766 C CA . THR B 1 57 ? 3.963 -13.164 -13.539 1 98.75 57 THR B CA 1
ATOM 1767 C C . THR B 1 57 ? 3.201 -13.312 -12.227 1 98.75 57 THR B C 1
ATOM 1769 O O . THR B 1 57 ? 3.709 -13.898 -11.273 1 98.75 57 THR B O 1
ATOM 1772 N N . LEU B 1 58 ? 2.053 -12.742 -12.156 1 98.75 58 LEU B N 1
ATOM 1773 C CA . LEU B 1 58 ? 1.194 -12.867 -10.984 1 98.75 58 LEU B CA 1
ATOM 1774 C C . LEU B 1 58 ? -0.076 -13.641 -11.32 1 98.75 58 LEU B C 1
ATOM 1776 O O . LEU B 1 58 ? -0.661 -13.453 -12.391 1 98.75 58 LEU B O 1
ATOM 1780 N N . HIS B 1 59 ? -0.46 -14.547 -10.414 1 98.25 59 HIS B N 1
ATOM 1781 C CA . HIS B 1 59 ? -1.74 -15.25 -10.445 1 98.25 59 HIS B CA 1
ATOM 1782 C C . HIS B 1 59 ? -2.58 -14.922 -9.219 1 98.25 59 HIS B C 1
ATOM 1784 O O . HIS B 1 59 ? -2.053 -14.82 -8.109 1 98.25 59 HIS B O 1
ATOM 1790 N N . VAL B 1 60 ? -3.844 -14.719 -9.492 1 97.25 60 VAL B N 1
ATOM 1791 C CA . VAL B 1 60 ? -4.793 -14.617 -8.391 1 97.25 60 VAL B CA 1
ATOM 1792 C C . VAL B 1 60 ? -5.867 -15.688 -8.531 1 97.25 60 VAL B C 1
ATOM 1794 O O . VAL B 1 60 ? -6.398 -15.906 -9.625 1 97.25 60 VAL B O 1
ATOM 1797 N N . GLU B 1 61 ? -6.168 -16.312 -7.375 1 94.38 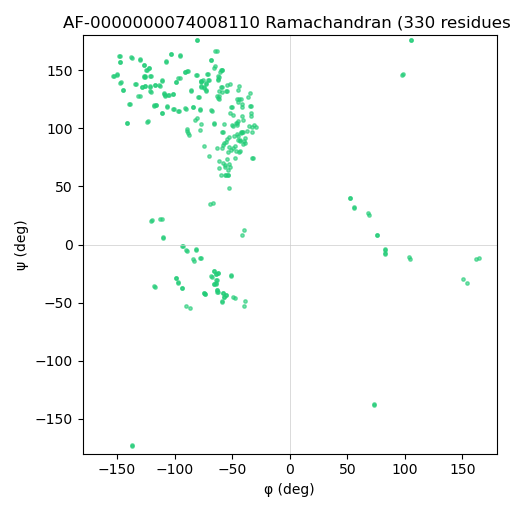61 GLU B N 1
ATOM 1798 C CA . GLU B 1 61 ? -7.129 -17.406 -7.5 1 94.38 61 GLU B CA 1
ATOM 1799 C C . GLU B 1 61 ? -7.996 -17.531 -6.25 1 94.38 61 GLU B C 1
ATOM 1801 O O . GLU B 1 61 ? -7.516 -17.328 -5.133 1 94.38 61 GLU B O 1
ATOM 1806 N N . ASN B 1 62 ? -9.203 -17.766 -6.438 1 91.81 62 ASN B N 1
ATOM 1807 C CA . ASN B 1 62 ? -10.18 -18.172 -5.438 1 91.81 62 ASN B CA 1
ATOM 1808 C C . ASN B 1 62 ? -10.867 -19.484 -5.812 1 91.81 62 ASN B C 1
ATOM 1810 O O . ASN B 1 62 ? -11.68 -19.516 -6.738 1 91.81 62 ASN B O 1
ATOM 1814 N N . THR B 1 63 ? -10.492 -20.453 -5.176 1 81.44 63 THR B N 1
ATOM 1815 C CA . THR B 1 63 ? -11.094 -21.766 -5.426 1 81.44 63 THR B CA 1
ATOM 1816 C C . THR B 1 63 ? -11.953 -22.203 -4.242 1 81.44 63 THR B C 1
ATOM 1818 O O . THR B 1 63 ? -12.422 -23.344 -4.199 1 81.44 63 THR B O 1
ATOM 1821 N N . LEU B 1 64 ? -12.086 -21.281 -3.342 1 74.56 64 LEU B N 1
ATOM 1822 C CA . LEU B 1 64 ? -12.695 -21.656 -2.068 1 74.56 64 LEU B CA 1
ATOM 1823 C C . LEU B 1 64 ? -14.203 -21.469 -2.117 1 74.56 64 LEU B C 1
ATOM 1825 O O . LEU B 1 64 ? -14.961 -22.359 -1.711 1 74.56 64 LEU B O 1
ATOM 1829 N N . LYS B 1 65 ? -14.594 -20.281 -2.5 1 75.62 65 LYS B N 1
ATOM 1830 C CA . LYS B 1 65 ? -16.016 -19.969 -2.508 1 75.62 65 LYS B CA 1
ATOM 1831 C C . LYS B 1 65 ? -16.406 -19.219 -3.773 1 75.62 65 LYS B C 1
ATOM 1833 O O . LYS B 1 65 ? -15.562 -18.594 -4.414 1 75.62 65 LYS B O 1
ATOM 1838 N N . GLU B 1 66 ? -17.594 -19.297 -3.951 1 80.56 66 GLU B N 1
ATOM 1839 C CA . GLU B 1 66 ? -18.078 -18.562 -5.113 1 80.56 66 GLU B CA 1
ATOM 1840 C C . GLU B 1 66 ? -18.031 -17.047 -4.875 1 80.56 66 GLU B C 1
ATOM 1842 O O . GLU B 1 66 ? -18.25 -16.594 -3.752 1 80.56 66 GLU B O 1
ATOM 1847 N N . PRO B 1 67 ? -17.781 -16.266 -5.898 1 79.38 67 PRO B N 1
ATOM 1848 C CA . PRO B 1 67 ? -17.422 -16.641 -7.266 1 79.38 67 PRO B CA 1
ATOM 1849 C C . PRO B 1 67 ? -15.969 -17.078 -7.395 1 79.38 67 PRO B C 1
ATOM 1851 O O . PRO B 1 67 ? -15.078 -16.438 -6.84 1 79.38 67 PRO B O 1
ATOM 1854 N N . PHE B 1 68 ? -15.773 -18.156 -8.125 1 88.25 68 PHE B N 1
ATOM 1855 C CA . PHE B 1 68 ? -14.43 -18.656 -8.391 1 88.25 68 PHE B CA 1
ATOM 1856 C C . PHE B 1 68 ? -13.742 -17.828 -9.461 1 88.25 68 PHE B C 1
ATOM 1858 O O . PHE B 1 68 ? -14.383 -17.359 -10.406 1 88.25 68 PHE B O 1
ATOM 1865 N N . PHE B 1 69 ? -12.492 -17.594 -9.258 1 92.12 69 PHE B N 1
ATOM 1866 C CA . PHE B 1 69 ? -11.734 -16.922 -10.305 1 92.12 69 PHE B CA 1
ATOM 1867 C C . PHE B 1 69 ? -10.273 -17.359 -10.273 1 92.12 69 PHE B C 1
ATOM 1869 O O . PHE B 1 69 ? -9.773 -17.812 -9.234 1 92.12 69 PHE B O 1
ATOM 1876 N N . ASN B 1 70 ? -9.711 -17.406 -11.43 1 94.62 70 ASN B N 1
ATOM 1877 C CA . ASN B 1 70 ? -8.297 -17.641 -11.703 1 94.62 70 ASN B CA 1
ATOM 1878 C C . ASN B 1 70 ? -7.809 -16.781 -12.859 1 94.62 70 ASN B C 1
ATOM 1880 O O . ASN B 1 70 ? -8.195 -17 -14.008 1 94.62 70 ASN B O 1
ATOM 1884 N N . GLU B 1 71 ? -7.094 -15.789 -12.5 1 97.31 71 GLU B N 1
ATOM 1885 C CA . GLU B 1 71 ? -6.59 -14.852 -13.492 1 97.31 71 GLU B CA 1
ATOM 1886 C C . GLU B 1 71 ? -5.074 -14.688 -13.383 1 97.31 71 GLU B C 1
ATOM 1888 O O . GLU B 1 71 ? -4.508 -14.844 -12.297 1 97.31 71 GLU B O 1
ATOM 1893 N N . SER B 1 72 ? -4.418 -14.508 -14.492 1 98.38 72 SER B N 1
ATOM 1894 C CA . SER B 1 72 ? -2.975 -14.289 -14.523 1 98.38 72 SER B CA 1
ATOM 1895 C C . SER B 1 72 ? -2.633 -13.016 -15.305 1 98.38 72 SER B C 1
ATOM 1897 O O . SER B 1 72 ? -3.396 -12.594 -16.172 1 98.38 72 SER B O 1
ATOM 1899 N N . ILE B 1 73 ? -1.529 -12.453 -14.984 1 98.69 73 ILE B N 1
ATOM 1900 C CA . ILE B 1 73 ? -1.036 -11.281 -15.703 1 98.69 73 ILE B CA 1
ATOM 1901 C C . ILE B 1 73 ? 0.488 -11.328 -15.789 1 98.69 73 ILE B C 1
ATOM 1903 O O . ILE B 1 73 ? 1.158 -11.703 -14.82 1 98.69 73 ILE B O 1
ATOM 1907 N N . PHE B 1 74 ? 0.981 -11.086 -16.953 1 98.62 74 PHE B N 1
ATOM 1908 C CA . PHE B 1 74 ? 2.414 -10.992 -17.219 1 98.62 74 PHE B CA 1
ATOM 1909 C C . PHE B 1 74 ? 2.871 -9.539 -17.203 1 98.62 74 PHE B C 1
ATOM 1911 O O . PHE B 1 74 ? 2.43 -8.742 -18.047 1 98.62 74 PHE B O 1
ATOM 1918 N N . LEU B 1 75 ? 3.721 -9.219 -16.234 1 98.5 75 LEU B N 1
ATOM 1919 C CA . LEU B 1 75 ? 4.262 -7.871 -16.094 1 98.5 75 LEU B CA 1
ATOM 1920 C C . LEU B 1 75 ? 5.688 -7.801 -16.641 1 98.5 75 LEU B C 1
ATOM 1922 O O . LEU B 1 75 ? 6.613 -8.328 -16.016 1 98.5 75 LEU B O 1
ATOM 1926 N N . GLU B 1 76 ? 5.82 -7.004 -17.672 1 97.69 76 GLU B N 1
ATOM 1927 C CA . GLU B 1 76 ? 7.078 -7.016 -18.406 1 97.69 76 GLU B CA 1
ATOM 1928 C C . GLU B 1 76 ? 7.906 -5.77 -18.109 1 97.69 76 GLU B C 1
ATOM 1930 O O . GLU B 1 76 ? 7.395 -4.648 -18.141 1 97.69 76 GLU B O 1
ATOM 1935 N N . GLY B 1 77 ? 9.117 -6 -17.766 1 94.38 77 GLY B N 1
ATOM 1936 C CA . GLY B 1 77 ? 10.125 -4.949 -17.719 1 94.38 77 GLY B CA 1
ATOM 1937 C C . GLY B 1 77 ? 9.883 -3.93 -16.625 1 94.38 77 GLY B C 1
ATOM 1938 O O . GLY B 1 77 ? 10.18 -2.746 -16.797 1 94.38 77 GLY B O 1
ATOM 1939 N N . LEU B 1 78 ? 9.242 -4.34 -15.617 1 92.56 78 LEU B N 1
ATOM 1940 C CA . LEU B 1 78 ? 9.07 -3.42 -14.5 1 92.56 78 LEU B CA 1
ATOM 1941 C C . LEU B 1 78 ? 10.312 -3.395 -13.617 1 92.56 78 LEU B C 1
ATOM 1943 O O . LEU B 1 78 ? 10.984 -4.414 -13.461 1 92.56 78 LEU B O 1
ATOM 1947 N N . ASN B 1 79 ? 10.547 -2.221 -13.102 1 87.62 79 ASN B N 1
ATOM 1948 C CA . ASN B 1 79 ? 11.719 -2.111 -12.234 1 87.62 79 ASN B CA 1
ATOM 1949 C C . ASN B 1 79 ? 11.617 -3.055 -11.039 1 87.62 79 ASN B C 1
ATOM 1951 O O . ASN B 1 79 ? 10.555 -3.182 -10.43 1 87.62 79 ASN B O 1
ATOM 1955 N N . GLN B 1 80 ? 12.766 -3.729 -10.766 1 89.88 80 GLN B N 1
ATOM 1956 C CA . GLN B 1 80 ? 12.82 -4.684 -9.664 1 89.88 80 GLN B CA 1
ATOM 1957 C C . GLN B 1 80 ? 12.648 -3.977 -8.32 1 89.88 80 GLN B C 1
ATOM 1959 O O . GLN B 1 80 ? 13.57 -3.301 -7.852 1 89.88 80 GLN B O 1
ATOM 1964 N N . ARG B 1 81 ? 11.477 -4.113 -7.773 1 88.06 81 ARG B N 1
ATOM 1965 C CA . ARG B 1 81 ? 11.062 -3.572 -6.48 1 88.06 81 ARG B CA 1
ATOM 1966 C C . ARG B 1 81 ? 10.266 -4.602 -5.684 1 88.06 81 ARG B C 1
ATOM 1968 O O . ARG B 1 81 ? 10.344 -5.801 -5.965 1 88.06 81 ARG B O 1
ATOM 1975 N N . GLN B 1 82 ? 9.75 -4.16 -4.602 1 89.25 82 GLN B N 1
ATOM 1976 C CA . GLN B 1 82 ? 8.977 -5.078 -3.771 1 89.25 82 GLN B CA 1
ATOM 1977 C C . GLN B 1 82 ? 7.797 -5.656 -4.547 1 89.25 82 GLN B C 1
ATOM 1979 O O . GLN B 1 82 ? 7.273 -5.016 -5.461 1 89.25 82 GLN B O 1
ATOM 1984 N N . LEU B 1 83 ? 7.453 -6.859 -4.164 1 94 83 LEU B N 1
ATOM 1985 C CA . LEU B 1 83 ? 6.324 -7.535 -4.793 1 94 83 LEU B CA 1
ATOM 1986 C C . LEU B 1 83 ? 5.09 -6.637 -4.801 1 94 83 LEU B C 1
ATOM 1988 O O . LEU B 1 83 ? 4.289 -6.684 -5.738 1 94 83 LEU B O 1
ATOM 1992 N N . PHE B 1 84 ? 4.973 -5.723 -3.879 1 92.88 84 PHE B N 1
ATOM 1993 C CA . PHE B 1 84 ? 3.912 -4.727 -3.822 1 92.88 84 PHE B CA 1
ATOM 1994 C C . PHE B 1 84 ? 3.84 -3.934 -5.121 1 92.88 84 PHE B C 1
ATOM 1996 O O . PHE B 1 84 ? 2.752 -3.682 -5.641 1 92.88 84 PHE B O 1
ATOM 2003 N N . HIS B 1 85 ? 4.922 -3.555 -5.625 1 91.31 85 HIS B N 1
ATOM 2004 C CA . HIS B 1 85 ? 5.016 -2.775 -6.852 1 91.31 85 HIS B CA 1
ATOM 2005 C C . HIS B 1 85 ? 4.363 -3.506 -8.023 1 91.31 85 HIS B C 1
ATOM 2007 O O . HIS B 1 85 ? 3.633 -2.898 -8.805 1 91.31 85 HIS B O 1
ATOM 2013 N N . PHE B 1 86 ? 4.582 -4.75 -8.094 1 96.31 86 PHE B N 1
ATOM 2014 C CA . PHE B 1 86 ? 4.059 -5.559 -9.188 1 96.31 86 PHE B CA 1
ATOM 2015 C C . PHE B 1 86 ? 2.564 -5.801 -9.016 1 96.31 86 PHE B C 1
ATOM 2017 O O . PHE B 1 86 ? 1.804 -5.742 -9.984 1 96.31 86 PHE B O 1
ATOM 2024 N N . LEU B 1 87 ? 2.166 -6.074 -7.801 1 97.62 87 LEU B N 1
ATOM 2025 C CA . LEU B 1 87 ? 0.738 -6.238 -7.547 1 97.62 87 LEU B CA 1
ATOM 2026 C C . LEU B 1 87 ? -0.016 -4.941 -7.832 1 97.62 87 LEU B C 1
ATOM 2028 O O . LEU B 1 87 ? -1.123 -4.969 -8.375 1 97.62 87 LEU B O 1
ATOM 2032 N N . HIS B 1 88 ? 0.589 -3.867 -7.465 1 95.62 88 HIS B N 1
ATOM 2033 C CA . HIS B 1 88 ? 0.029 -2.549 -7.746 1 95.62 88 HIS B CA 1
ATOM 2034 C C . HIS B 1 88 ? -0.162 -2.34 -9.242 1 95.62 88 HIS B C 1
ATOM 2036 O O . HIS B 1 88 ? -1.236 -1.923 -9.688 1 95.62 88 HIS B O 1
ATOM 2042 N N . GLU B 1 89 ? 0.861 -2.621 -9.992 1 96.31 89 GLU B N 1
ATOM 2043 C CA . GLU B 1 89 ? 0.774 -2.482 -11.445 1 96.31 89 GLU B CA 1
ATOM 2044 C C . GLU B 1 89 ? -0.279 -3.42 -12.031 1 96.31 89 GLU B C 1
ATOM 2046 O O . GLU B 1 89 ? -1.01 -3.047 -12.945 1 96.31 89 GLU B O 1
ATOM 2051 N N . ALA B 1 90 ? -0.317 -4.629 -11.508 1 98.31 90 ALA B N 1
ATOM 2052 C CA . ALA B 1 90 ? -1.353 -5.562 -11.945 1 98.31 90 ALA B CA 1
ATOM 2053 C C . ALA B 1 90 ? -2.744 -4.98 -11.727 1 98.31 90 ALA B C 1
ATOM 2055 O O . ALA B 1 90 ? -3.602 -5.051 -12.609 1 98.31 90 ALA B O 1
ATOM 2056 N N . ALA B 1 91 ? -2.961 -4.406 -10.594 1 97.69 91 ALA B N 1
ATOM 2057 C CA . ALA B 1 91 ? -4.246 -3.811 -10.242 1 97.69 91 ALA B CA 1
ATOM 2058 C C . ALA B 1 91 ? -4.578 -2.639 -11.156 1 97.69 91 ALA B C 1
ATOM 2060 O O . ALA B 1 91 ? -5.75 -2.381 -11.445 1 97.69 91 ALA B O 1
ATOM 2061 N N . ASN B 1 92 ? -3.523 -1.889 -11.602 1 96.38 92 ASN B N 1
ATOM 2062 C CA . ASN B 1 92 ? -3.723 -0.796 -12.547 1 96.38 92 ASN B CA 1
ATOM 2063 C C . ASN B 1 92 ? -4.242 -1.306 -13.883 1 96.38 92 ASN B C 1
ATOM 2065 O O . ASN B 1 92 ? -5.004 -0.613 -14.562 1 96.38 92 ASN B O 1
ATOM 2069 N N . GLN B 1 93 ? -3.875 -2.471 -14.211 1 97.19 93 GLN B N 1
ATOM 2070 C CA . GLN B 1 93 ? -4.133 -2.977 -15.555 1 97.19 93 GLN B CA 1
ATOM 2071 C C . GLN B 1 93 ? -5.395 -3.832 -15.594 1 97.19 93 GLN B C 1
ATOM 2073 O O . GLN B 1 93 ? -6.062 -3.922 -16.625 1 97.19 93 GLN B O 1
ATOM 2078 N N . ASN B 1 94 ? -5.648 -4.504 -14.523 1 97.62 94 ASN B N 1
ATOM 2079 C CA . ASN B 1 94 ? -6.75 -5.457 -14.438 1 97.62 94 ASN B CA 1
ATOM 2080 C C . ASN B 1 94 ? -7.465 -5.367 -13.094 1 97.62 94 ASN B C 1
ATOM 2082 O O . ASN B 1 94 ? -6.871 -5.652 -12.055 1 97.62 94 ASN B O 1
ATOM 2086 N N . LYS B 1 95 ? -8.758 -5.07 -13.148 1 96.88 95 LYS B N 1
ATOM 2087 C CA . LYS B 1 95 ? -9.547 -4.82 -11.945 1 96.88 95 LYS B CA 1
ATOM 2088 C C . LYS B 1 95 ? -9.586 -6.051 -11.047 1 96.88 95 LYS B C 1
ATOM 2090 O O . LYS B 1 95 ? -9.789 -5.938 -9.836 1 96.88 95 LYS B O 1
ATOM 2095 N N . ILE B 1 96 ? -9.398 -7.254 -11.547 1 96.94 96 ILE B N 1
ATOM 2096 C CA . ILE B 1 96 ? -9.461 -8.484 -10.766 1 96.94 96 ILE B CA 1
ATOM 2097 C C . ILE B 1 96 ? -8.32 -8.508 -9.75 1 96.94 96 ILE B C 1
ATOM 2099 O O . ILE B 1 96 ? -8.43 -9.164 -8.711 1 96.94 96 ILE B O 1
ATOM 2103 N N . PHE B 1 97 ? -7.242 -7.762 -9.984 1 98 97 PHE B N 1
ATOM 2104 C CA . PHE B 1 97 ? -6.074 -7.754 -9.109 1 98 97 PHE B CA 1
ATOM 2105 C C . PHE B 1 97 ? -6.176 -6.629 -8.078 1 98 97 PHE B C 1
ATOM 2107 O O . PHE B 1 97 ? -5.27 -6.441 -7.27 1 98 97 PHE B O 1
ATOM 2114 N N . ARG B 1 98 ? -7.242 -5.867 -8.156 1 97.56 98 ARG B N 1
ATOM 2115 C CA . ARG B 1 98 ? -7.379 -4.809 -7.16 1 97.56 98 ARG B CA 1
ATOM 2116 C C . ARG B 1 98 ? -7.48 -5.387 -5.754 1 97.56 98 ARG B C 1
ATOM 2118 O O . ARG B 1 98 ? -8.133 -6.414 -5.543 1 97.56 98 ARG B O 1
ATOM 2125 N N . PHE B 1 99 ? -6.828 -4.652 -4.812 1 97.12 99 PHE B N 1
ATOM 2126 C CA . PHE B 1 99 ? -6.648 -5.258 -3.498 1 97.12 99 PHE B CA 1
ATOM 2127 C C . PHE B 1 99 ? -6.668 -4.195 -2.408 1 97.12 99 PHE B C 1
ATOM 2129 O O . PHE B 1 99 ? -6.598 -2.998 -2.697 1 97.12 99 PHE B O 1
ATOM 2136 N N . SER B 1 100 ? -6.883 -4.68 -1.246 1 96.44 100 SER B N 1
ATOM 2137 C CA . SER B 1 100 ? -6.707 -3.887 -0.034 1 96.44 100 SER B CA 1
ATOM 2138 C C . SER B 1 100 ? -5.707 -4.539 0.914 1 96.44 100 SER B C 1
ATOM 2140 O O . SER B 1 100 ? -5.453 -5.742 0.822 1 96.44 100 SER B O 1
ATOM 2142 N N . MET B 1 101 ? -5.07 -3.717 1.684 1 96.25 101 MET B N 1
ATOM 2143 C CA . MET B 1 101 ? -4.055 -4.238 2.594 1 96.25 101 MET B CA 1
ATOM 2144 C C . MET B 1 101 ? -3.998 -3.414 3.875 1 96.25 101 MET B C 1
ATOM 2146 O O . MET B 1 101 ? -4.469 -2.275 3.908 1 96.25 101 MET B O 1
ATOM 2150 N N . THR B 1 102 ? -3.486 -4.035 4.918 1 94.94 102 THR B N 1
ATOM 2151 C CA . T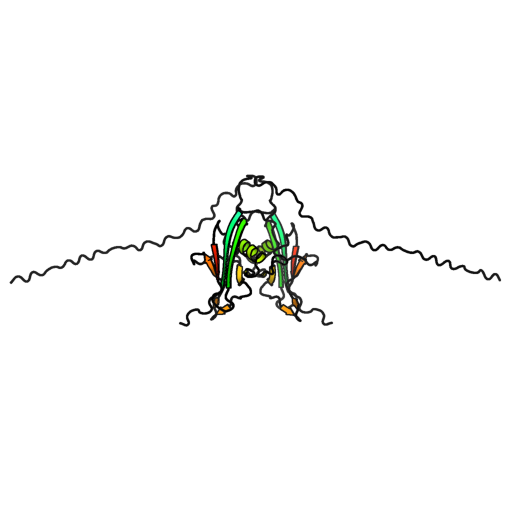HR B 1 102 ? -3.311 -3.41 6.223 1 94.94 102 THR B CA 1
ATOM 2152 C C . THR B 1 102 ? -1.863 -3.533 6.691 1 94.94 102 THR B C 1
ATOM 2154 O O . THR B 1 102 ? -1.239 -4.586 6.527 1 94.94 102 THR B O 1
ATOM 2157 N N . HIS B 1 103 ? -1.345 -2.441 7.234 1 95.94 103 HIS B N 1
ATOM 2158 C CA . HIS B 1 103 ? 0.007 -2.424 7.781 1 95.94 103 HIS B CA 1
ATOM 2159 C C . HIS B 1 103 ? 0.023 -2.912 9.227 1 95.94 103 HIS B C 1
ATOM 2161 O O . HIS B 1 103 ? -0.747 -2.426 10.055 1 95.94 103 HIS B O 1
ATOM 2167 N N . TYR B 1 104 ? 0.957 -3.828 9.508 1 91.06 104 TYR B N 1
ATOM 2168 C CA . TYR B 1 104 ? 1.012 -4.41 10.844 1 91.06 104 TYR B CA 1
ATOM 2169 C C . TYR B 1 104 ? 2.354 -4.129 11.508 1 91.06 104 TYR B C 1
ATOM 2171 O O . TYR B 1 104 ? 2.807 -4.895 12.359 1 91.06 104 TYR B O 1
ATOM 2179 N N . GLY B 1 105 ? 3.045 -3.098 11.016 1 91.69 105 GLY B N 1
ATOM 2180 C CA . GLY B 1 105 ? 4.316 -2.715 11.609 1 91.69 105 GLY B CA 1
ATOM 2181 C C . GLY B 1 105 ? 5.512 -3.117 10.773 1 91.69 105 GLY B C 1
ATOM 2182 O O . GLY B 1 105 ? 5.363 -3.795 9.758 1 91.69 105 GLY B O 1
ATOM 2183 N N . ALA B 1 106 ? 6.664 -2.711 11.242 1 88.75 106 ALA B N 1
ATOM 2184 C CA . ALA B 1 106 ? 7.898 -2.889 10.477 1 88.75 106 ALA B CA 1
ATOM 2185 C C . ALA B 1 106 ? 8.234 -4.367 10.32 1 88.75 106 ALA B C 1
ATOM 2187 O O . ALA B 1 106 ? 8.797 -4.777 9.305 1 88.75 106 ALA B O 1
ATOM 2188 N N . GLU B 1 107 ? 7.922 -5.152 11.289 1 84.06 107 GLU B N 1
ATOM 2189 C CA . GLU B 1 107 ? 8.305 -6.562 11.289 1 84.06 107 GLU B CA 1
ATOM 2190 C C . GLU B 1 107 ? 7.457 -7.363 10.297 1 84.06 107 GLU B C 1
ATOM 2192 O O . GLU B 1 107 ? 7.988 -8.156 9.516 1 84.06 107 GLU B O 1
ATOM 2197 N N . LEU B 1 108 ? 6.18 -7.082 10.297 1 82.75 108 LEU B N 1
ATOM 2198 C CA . LEU B 1 108 ? 5.27 -7.879 9.484 1 82.75 108 LEU B CA 1
ATOM 2199 C C . LEU B 1 108 ? 4.957 -7.172 8.172 1 82.75 108 LEU B C 1
ATOM 2201 O O . LEU B 1 108 ? 4.672 -7.824 7.16 1 82.75 108 LEU B O 1
ATOM 2205 N N . GLY B 1 109 ? 5.02 -5.816 8.227 1 89.19 109 GLY B N 1
ATOM 2206 C CA . GLY B 1 109 ? 4.691 -5.047 7.039 1 89.19 109 GLY B CA 1
ATOM 2207 C C . GLY B 1 109 ? 3.209 -5.035 6.727 1 89.19 109 GLY B C 1
ATOM 2208 O O . GLY B 1 109 ? 2.383 -4.828 7.617 1 89.19 109 GLY B O 1
ATOM 2209 N N . PHE B 1 110 ? 2.881 -5.184 5.371 1 93.44 110 PHE B N 1
ATOM 2210 C CA . PHE B 1 110 ? 1.489 -5.172 4.934 1 93.44 110 PHE B CA 1
ATOM 2211 C C . PHE B 1 110 ? 0.97 -6.59 4.738 1 93.44 110 PHE B C 1
ATOM 2213 O O . PHE B 1 110 ? 1.69 -7.457 4.242 1 93.44 110 PHE B O 1
ATOM 2220 N N . MET B 1 111 ? -0.227 -6.746 5.152 1 91.38 111 MET B N 1
ATOM 2221 C CA . MET B 1 111 ? -0.983 -7.953 4.828 1 91.38 111 MET B CA 1
ATOM 2222 C C . MET B 1 111 ? -2.125 -7.637 3.867 1 91.38 111 MET B C 1
ATOM 2224 O O . MET B 1 111 ? -2.789 -6.605 4.004 1 91.38 111 MET B O 1
ATOM 2228 N N . ILE B 1 112 ? -2.342 -8.508 2.961 1 94.88 112 ILE B N 1
ATOM 2229 C CA . ILE B 1 112 ? -3.436 -8.328 2.012 1 94.88 112 ILE B CA 1
ATOM 2230 C C . ILE B 1 112 ? -4.758 -8.711 2.67 1 94.88 112 ILE B C 1
ATOM 2232 O O . ILE B 1 112 ? -4.898 -9.82 3.201 1 94.88 112 ILE B O 1
ATOM 2236 N N . ASP B 1 113 ? -5.742 -7.812 2.617 1 93.81 113 ASP B N 1
ATOM 2237 C CA . ASP B 1 113 ? -7.047 -8.055 3.223 1 93.81 113 ASP B CA 1
ATOM 2238 C C . ASP B 1 113 ? -8.023 -8.633 2.205 1 93.81 113 ASP B C 1
ATOM 2240 O O . ASP B 1 113 ? -8.914 -9.406 2.562 1 93.81 113 ASP B O 1
ATOM 2244 N N . SER B 1 114 ? -7.902 -8.141 1.003 1 94.44 114 SER B N 1
ATOM 2245 C CA . SER B 1 114 ? -8.828 -8.562 -0.041 1 94.44 114 SER B CA 1
ATOM 2246 C C . SER B 1 114 ? -8.195 -8.453 -1.424 1 94.44 114 SER B C 1
ATOM 2248 O O . SER B 1 114 ? -7.371 -7.566 -1.665 1 94.44 114 SER B O 1
ATOM 2250 N N . ILE B 1 115 ? -8.523 -9.312 -2.244 1 95.31 115 ILE B N 1
ATOM 2251 C CA . ILE B 1 115 ? -8.297 -9.203 -3.682 1 95.31 115 ILE B CA 1
ATOM 2252 C C . ILE B 1 115 ? -9.602 -9.461 -4.43 1 95.31 115 ILE B C 1
ATOM 2254 O O . ILE B 1 115 ? -10.352 -10.383 -4.09 1 95.31 115 ILE B O 1
ATOM 2258 N N . ASN B 1 116 ? -9.859 -8.555 -5.465 1 94.81 116 ASN B N 1
ATOM 2259 C CA . ASN B 1 116 ? -11.078 -8.672 -6.254 1 94.81 116 ASN B CA 1
ATOM 2260 C C . ASN B 1 116 ? -12.32 -8.641 -5.371 1 94.81 116 ASN B C 1
ATOM 2262 O O . ASN B 1 116 ? -13.273 -9.398 -5.598 1 94.81 116 ASN B O 1
ATOM 2266 N N . GLY B 1 117 ? -12.203 -7.922 -4.293 1 91.56 117 GLY B N 1
ATOM 2267 C CA . GLY B 1 117 ? -13.344 -7.723 -3.414 1 91.56 117 GLY B CA 1
ATOM 2268 C C . GLY B 1 117 ? -13.555 -8.867 -2.439 1 91.56 117 GLY B C 1
ATOM 2269 O O . GLY B 1 117 ? -14.414 -8.797 -1.563 1 91.56 117 GLY B O 1
ATOM 2270 N N . LEU B 1 118 ? -12.836 -9.961 -2.557 1 91.31 118 LEU B N 1
ATOM 2271 C CA . LEU B 1 118 ? -12.961 -11.086 -1.634 1 91.31 118 LEU B CA 1
ATOM 2272 C C . LEU B 1 118 ? -12.102 -10.867 -0.389 1 91.31 118 LEU B C 1
ATOM 2274 O O . LEU B 1 118 ? -10.875 -10.844 -0.471 1 91.31 118 LEU B O 1
ATOM 2278 N N . LYS B 1 119 ? -12.734 -10.797 0.73 1 90.25 119 LYS B N 1
ATOM 2279 C CA . LYS B 1 119 ? -12.062 -10.438 1.975 1 90.25 119 LYS B CA 1
ATOM 2280 C C . LYS B 1 119 ? -11.555 -11.68 2.705 1 90.25 119 LYS B C 1
ATOM 2282 O O . LYS B 1 119 ? -12.156 -12.75 2.609 1 90.25 119 LYS B O 1
ATOM 2287 N N . SER B 1 120 ? -10.398 -11.359 3.4 1 87 120 SER B N 1
ATOM 2288 C CA . SER B 1 120 ? -9.984 -12.344 4.398 1 87 120 SER B CA 1
ATOM 2289 C C . SER B 1 120 ? -11.039 -12.5 5.488 1 87 120 SER B C 1
ATOM 2291 O O . SER B 1 120 ? -11.75 -11.547 5.809 1 87 120 SER B O 1
ATOM 2293 N N . GLU B 1 121 ? -11.172 -13.703 5.977 1 77.62 121 GLU B N 1
ATOM 2294 C CA . GLU B 1 121 ? -12.188 -13.961 6.988 1 77.62 121 GLU B CA 1
ATOM 2295 C C . GLU B 1 121 ? -11.586 -14.609 8.227 1 77.62 121 GLU B C 1
ATOM 2297 O O . GLU B 1 121 ? -10.562 -15.297 8.141 1 77.62 121 GLU B O 1
ATOM 2302 N N . TRP B 1 122 ? -12.18 -14.172 9.281 1 75.94 122 TRP B N 1
ATOM 2303 C CA . TRP B 1 122 ? -11.875 -14.891 10.508 1 75.94 122 TRP B CA 1
ATOM 2304 C C . TRP B 1 122 ? -12.641 -16.203 10.578 1 75.94 122 TRP B C 1
ATOM 2306 O O . TRP B 1 122 ? -13.859 -16.234 10.43 1 75.94 122 TRP B O 1
ATOM 2316 N N . VAL B 1 123 ? -11.906 -17.266 10.586 1 71.75 123 VAL B N 1
ATOM 2317 C CA . VAL B 1 123 ? -12.492 -18.609 10.734 1 71.75 123 VAL B CA 1
ATOM 2318 C C . VAL B 1 123 ? -11.969 -19.25 12.016 1 71.75 123 VAL B C 1
ATOM 2320 O O . VAL B 1 123 ? -10.766 -19.484 12.156 1 71.75 123 VAL B O 1
ATOM 2323 N N . ASN B 1 124 ? -12.914 -19.531 12.852 1 79 124 ASN B N 1
ATOM 2324 C CA . ASN B 1 124 ? -12.578 -20.156 14.125 1 79 124 ASN B CA 1
ATOM 2325 C C . ASN B 1 124 ? -11.5 -19.391 14.875 1 79 124 ASN B C 1
ATOM 2327 O O . ASN B 1 124 ? -10.523 -19.969 15.344 1 79 124 ASN B O 1
ATOM 2331 N N . GLY B 1 125 ? -11.602 -18.156 14.828 1 75.56 125 GLY B N 1
ATOM 2332 C CA . GLY B 1 125 ? -10.703 -17.297 15.594 1 75.56 125 GLY B CA 1
ATOM 2333 C C . GLY B 1 125 ? -9.375 -17.062 14.906 1 75.56 125 GLY B C 1
ATOM 2334 O O . GLY B 1 125 ? -8.484 -16.438 15.469 1 75.56 125 GLY B O 1
ATOM 2335 N N . LYS B 1 126 ? -9.211 -17.719 13.797 1 73.56 126 LYS B N 1
ATOM 2336 C CA . LYS B 1 126 ? -7.969 -17.5 13.062 1 73.56 126 LYS B CA 1
ATOM 2337 C C . LYS B 1 126 ? -8.211 -16.703 11.789 1 73.56 126 LYS B C 1
ATOM 2339 O O . LYS B 1 126 ? -9.18 -16.953 11.07 1 73.56 126 LYS B O 1
ATOM 2344 N N . LEU B 1 127 ? -7.391 -15.656 11.688 1 72.44 127 LEU B N 1
ATOM 2345 C CA . LEU B 1 127 ? -7.477 -14.898 10.445 1 72.44 127 LEU B CA 1
ATOM 2346 C C . LEU B 1 127 ? -6.961 -15.719 9.266 1 72.44 127 LEU B C 1
ATOM 2348 O O . LEU B 1 127 ? -5.816 -16.172 9.281 1 72.44 127 LEU B O 1
ATOM 2352 N N . ASN B 1 128 ? -7.91 -15.977 8.398 1 79.38 128 ASN B N 1
ATOM 2353 C CA . ASN B 1 128 ? -7.555 -16.625 7.133 1 79.38 128 ASN B CA 1
ATOM 2354 C C . ASN B 1 128 ? -7.18 -15.594 6.07 1 79.38 128 ASN B C 1
ATOM 2356 O O . ASN B 1 128 ? -8.055 -15.062 5.383 1 79.38 128 ASN B O 1
ATOM 2360 N N . TYR B 1 129 ? -5.918 -15.359 5.934 1 83.69 129 TYR B N 1
ATOM 2361 C CA . TYR B 1 129 ? -5.438 -14.281 5.074 1 83.69 129 TYR B CA 1
ATOM 2362 C C . TYR B 1 129 ? -5.074 -14.805 3.689 1 83.69 129 TYR B C 1
ATOM 2364 O O . TYR B 1 129 ? -5.008 -16.016 3.479 1 83.69 129 TYR B O 1
ATOM 2372 N N . TRP B 1 130 ? -4.984 -13.961 2.75 1 91.19 130 TRP B N 1
ATOM 2373 C CA . TRP B 1 130 ? -4.488 -14.281 1.415 1 91.19 130 TRP B CA 1
ATOM 2374 C C . TRP B 1 130 ? -3.047 -14.773 1.472 1 91.19 130 TRP B C 1
ATOM 2376 O O . TRP B 1 130 ? -2.191 -14.133 2.086 1 91.19 130 TRP B O 1
ATOM 2386 N N . ARG B 1 131 ? -2.789 -15.93 0.866 1 90.88 131 ARG B N 1
ATOM 2387 C CA . ARG B 1 131 ? -1.438 -16.469 0.835 1 90.88 131 ARG B CA 1
ATOM 2388 C C . ARG B 1 131 ? -0.722 -16.094 -0.457 1 90.88 131 ARG B C 1
ATOM 2390 O O . ARG B 1 131 ? -1.342 -16.031 -1.52 1 90.88 131 ARG B O 1
ATOM 2397 N N . ILE B 1 132 ? 0.546 -15.852 -0.274 1 94.81 132 ILE B N 1
ATOM 2398 C CA . ILE B 1 132 ? 1.422 -15.625 -1.419 1 94.81 132 ILE B CA 1
ATOM 2399 C C . ILE B 1 132 ? 2.324 -16.844 -1.627 1 94.81 132 ILE B C 1
ATOM 2401 O O . ILE B 1 132 ? 3.105 -17.203 -0.744 1 94.81 132 ILE B O 1
ATOM 2405 N N . LEU B 1 133 ? 2.182 -17.453 -2.785 1 94.94 133 LEU B N 1
ATOM 2406 C CA . LEU B 1 133 ? 2.9 -18.688 -3.08 1 94.94 133 LEU B CA 1
ATOM 2407 C C . LEU B 1 133 ? 3.779 -18.531 -4.316 1 94.94 133 LEU B C 1
ATOM 2409 O O . LEU B 1 133 ? 3.434 -17.781 -5.23 1 94.94 133 LEU B O 1
ATOM 2413 N N . TYR B 1 134 ? 4.867 -19.203 -4.203 1 94.31 134 TYR B N 1
ATOM 2414 C CA . TYR B 1 134 ? 5.531 -19.453 -5.477 1 94.31 134 TYR B CA 1
ATOM 2415 C C . TYR B 1 134 ? 4.676 -20.344 -6.375 1 94.31 134 TYR B C 1
ATOM 2417 O O . TYR B 1 134 ? 3.715 -20.969 -5.91 1 94.31 134 TYR B O 1
ATOM 2425 N N . ILE B 1 135 ? 5.07 -20.375 -7.582 1 93.19 135 ILE B N 1
ATOM 2426 C CA . ILE B 1 135 ? 4.312 -21.172 -8.547 1 93.19 135 ILE B CA 1
ATOM 2427 C C . ILE B 1 135 ? 4.387 -22.656 -8.164 1 93.19 135 ILE B C 1
ATOM 2429 O O . ILE B 1 135 ? 3.475 -23.422 -8.469 1 93.19 135 ILE B O 1
ATOM 2433 N N . ASN B 1 136 ? 5.398 -23 -7.48 1 92.38 136 ASN B N 1
ATOM 2434 C CA . ASN B 1 136 ? 5.551 -24.391 -7.094 1 92.38 136 ASN B CA 1
ATOM 2435 C C . ASN B 1 136 ? 4.719 -24.719 -5.855 1 92.38 136 ASN B C 1
ATOM 2437 O O . ASN B 1 136 ? 4.723 -25.859 -5.387 1 92.38 136 ASN B O 1
ATOM 2441 N N . GLY B 1 137 ? 4.113 -23.781 -5.316 1 90.62 137 GLY B N 1
ATOM 2442 C CA . GLY B 1 137 ? 3.205 -24.016 -4.207 1 90.62 137 GLY B CA 1
ATOM 2443 C C . GLY B 1 137 ? 3.793 -23.641 -2.861 1 90.62 137 GLY B C 1
ATOM 2444 O O . GLY B 1 137 ? 3.084 -23.625 -1.854 1 90.62 137 GLY B O 1
ATOM 2445 N N . THR B 1 138 ? 5.066 -23.375 -2.822 1 92.25 138 THR B N 1
ATOM 2446 C CA . THR B 1 138 ? 5.703 -22.984 -1.567 1 92.25 138 THR B CA 1
ATOM 2447 C C . THR B 1 138 ? 5.309 -21.578 -1.169 1 92.25 138 THR B C 1
ATOM 2449 O O . THR B 1 138 ? 5.336 -20.656 -1.996 1 92.25 138 THR B O 1
ATOM 2452 N N . ALA B 1 139 ? 4.938 -21.484 0.107 1 91.25 139 ALA B N 1
ATOM 2453 C CA . ALA B 1 139 ? 4.48 -20.188 0.606 1 91.25 139 ALA B CA 1
ATOM 2454 C C . ALA B 1 139 ? 5.656 -19.25 0.863 1 91.25 139 ALA B C 1
ATOM 2456 O O . ALA B 1 139 ? 6.719 -19.688 1.318 1 91.25 139 ALA B O 1
ATOM 2457 N N . LEU B 1 140 ? 5.398 -17.984 0.493 1 90.12 140 LEU B N 1
ATOM 2458 C CA . LEU B 1 140 ? 6.363 -16.969 0.892 1 90.12 140 LEU B CA 1
ATOM 2459 C C . LEU B 1 140 ? 6.266 -16.688 2.389 1 90.12 140 LEU B C 1
ATOM 2461 O O . LEU B 1 140 ? 5.172 -16.672 2.953 1 90.12 140 LEU B O 1
ATOM 2465 N N . GLU B 1 141 ? 7.312 -16.531 3.09 1 82.94 141 GLU B N 1
ATOM 2466 C CA . GLU B 1 141 ? 7.332 -16.188 4.508 1 82.94 141 GLU B CA 1
ATOM 2467 C C . GLU B 1 141 ? 7.211 -14.672 4.703 1 82.94 141 GLU B C 1
ATOM 2469 O O . GLU B 1 141 ? 6.891 -14.211 5.797 1 82.94 141 GLU B O 1
ATOM 2474 N N . PHE B 1 142 ? 7.383 -13.977 3.568 1 80 142 PHE B N 1
ATOM 2475 C CA . PHE B 1 142 ? 7.391 -12.523 3.635 1 80 142 PHE B CA 1
ATOM 2476 C C . PHE B 1 142 ? 6.109 -11.945 3.047 1 80 142 PHE B C 1
ATOM 2478 O O . PHE B 1 142 ? 5.465 -12.578 2.205 1 80 142 PHE B O 1
ATOM 2485 N N . GLY B 1 143 ? 5.785 -10.742 3.439 1 86.06 143 GLY B N 1
ATOM 2486 C CA . GLY B 1 143 ? 4.645 -10.031 2.881 1 86.06 143 GLY B CA 1
ATOM 2487 C C . GLY B 1 143 ? 4.941 -9.383 1.543 1 86.06 143 GLY B C 1
ATOM 2488 O O . GLY B 1 143 ? 6.098 -9.312 1.125 1 86.06 143 GLY B O 1
ATOM 2489 N N . VAL B 1 144 ? 3.922 -8.812 0.97 1 92.75 144 VAL B N 1
ATOM 2490 C CA . VAL B 1 144 ? 3.973 -8.227 -0.365 1 92.75 144 VAL B CA 1
ATOM 2491 C C . VAL B 1 144 ? 4.855 -6.98 -0.348 1 92.75 144 VAL B C 1
ATOM 2493 O O . VAL B 1 144 ? 5.465 -6.633 -1.359 1 92.75 144 VAL B O 1
ATOM 2496 N N . SER B 1 145 ? 4.977 -6.293 0.779 1 89.19 145 SER B N 1
ATOM 2497 C CA . SER B 1 145 ? 5.691 -5.023 0.881 1 89.19 145 SER B CA 1
ATOM 2498 C C . SER B 1 145 ? 7.164 -5.246 1.213 1 89.19 145 SER B C 1
ATOM 2500 O O . SER B 1 145 ? 7.945 -4.293 1.252 1 89.19 145 SER B O 1
ATOM 2502 N N . THR B 1 146 ? 7.586 -6.48 1.456 1 85.69 146 THR B N 1
ATOM 2503 C CA . THR B 1 146 ? 8.945 -6.75 1.902 1 85.69 146 THR B CA 1
ATOM 2504 C C . THR B 1 146 ? 9.695 -7.602 0.88 1 85.69 146 THR B C 1
ATOM 2506 O O . THR B 1 146 ? 10.883 -7.398 0.642 1 85.69 146 THR B O 1
ATOM 2509 N N . PHE B 1 147 ? 9.023 -8.5 0.26 1 89.62 147 PHE B N 1
ATOM 2510 C CA . PHE B 1 147 ? 9.664 -9.445 -0.657 1 89.62 147 PHE B CA 1
ATOM 2511 C C . PHE B 1 147 ? 10.023 -8.758 -1.97 1 89.62 147 PHE B C 1
ATOM 2513 O O . PHE B 1 147 ? 9.219 -8.008 -2.527 1 89.62 147 PHE B O 1
ATOM 2520 N N . ILE B 1 148 ? 11.195 -9.039 -2.412 1 89.94 148 ILE B N 1
ATOM 2521 C CA . ILE B 1 148 ? 11.641 -8.531 -3.705 1 89.94 148 ILE B CA 1
ATOM 2522 C C . ILE B 1 148 ? 11.766 -9.68 -4.699 1 89.94 148 ILE B C 1
ATOM 2524 O O . ILE B 1 148 ? 12.656 -10.531 -4.574 1 89.94 148 ILE B O 1
ATOM 2528 N N . PRO B 1 149 ? 10.93 -9.695 -5.723 1 94.31 149 PRO B N 1
ATOM 2529 C CA . PRO B 1 149 ? 11 -10.766 -6.723 1 94.31 149 PRO B CA 1
ATOM 2530 C C . PRO B 1 149 ? 12.266 -10.703 -7.574 1 94.31 149 PRO B C 1
ATOM 2532 O O . PRO B 1 149 ? 12.898 -9.648 -7.664 1 94.31 149 PRO B O 1
ATOM 2535 N N . GLU B 1 150 ? 12.602 -11.812 -8.164 1 94.19 150 GLU B N 1
ATOM 2536 C CA . GLU B 1 150 ? 13.633 -11.914 -9.188 1 94.19 150 GLU B CA 1
ATOM 2537 C C . GLU B 1 150 ? 13.023 -12.031 -10.578 1 94.19 150 GLU B C 1
ATOM 2539 O O . GLU B 1 150 ? 11.82 -12.258 -10.719 1 94.19 150 GLU B O 1
ATOM 2544 N N . ASP B 1 151 ? 13.898 -11.781 -11.523 1 95.69 151 ASP B N 1
ATOM 2545 C CA . ASP B 1 151 ? 13.445 -11.867 -12.906 1 95.69 151 ASP B CA 1
ATOM 2546 C C . ASP B 1 151 ? 12.812 -13.227 -13.195 1 95.69 151 ASP B C 1
ATOM 2548 O O . ASP B 1 151 ? 13.359 -14.266 -12.805 1 95.69 151 ASP B O 1
ATOM 2552 N N . LYS B 1 152 ? 11.617 -13.227 -13.828 1 97.62 152 LYS B N 1
ATOM 2553 C CA . LYS B 1 152 ? 10.875 -14.391 -14.297 1 97.62 152 LYS B CA 1
ATOM 2554 C C . LYS B 1 152 ? 10.195 -15.117 -13.133 1 97.62 152 LYS B C 1
ATOM 2556 O O . LYS B 1 152 ? 9.68 -16.219 -13.305 1 97.62 152 LYS B O 1
ATOM 2561 N N . ASP B 1 153 ? 10.227 -14.531 -11.93 1 97.06 153 ASP B N 1
ATOM 2562 C CA . ASP B 1 153 ? 9.469 -15.117 -10.828 1 97.06 153 ASP B CA 1
ATOM 2563 C C . ASP B 1 153 ? 7.977 -15.164 -11.164 1 97.06 153 ASP B C 1
ATOM 2565 O O . ASP B 1 153 ? 7.477 -14.32 -11.914 1 97.06 153 ASP B O 1
ATOM 2569 N N . GLU B 1 154 ? 7.348 -16.141 -10.609 1 98 154 GLU B N 1
ATOM 2570 C CA . GLU B 1 154 ? 5.902 -16.312 -10.719 1 98 154 GLU B CA 1
ATOM 2571 C C . GLU B 1 154 ? 5.273 -16.578 -9.352 1 98 154 GLU B C 1
ATOM 2573 O O . GLU B 1 154 ? 5.715 -17.453 -8.609 1 98 154 GLU B O 1
ATOM 2578 N N . PHE B 1 155 ? 4.254 -15.773 -9.062 1 97.81 155 PHE B N 1
ATOM 2579 C CA . PHE B 1 155 ? 3.631 -15.883 -7.754 1 97.81 155 PHE B CA 1
ATOM 2580 C C . PHE B 1 155 ? 2.133 -16.125 -7.887 1 97.81 155 PHE B C 1
ATOM 2582 O O . PHE B 1 155 ? 1.507 -15.68 -8.844 1 97.81 155 PHE B O 1
ATOM 2589 N N . ILE B 1 156 ? 1.585 -16.812 -6.934 1 96.88 156 ILE B N 1
ATOM 2590 C CA . ILE B 1 156 ? 0.148 -17.047 -6.812 1 96.88 156 ILE B CA 1
ATOM 2591 C C . ILE B 1 156 ? -0.37 -16.391 -5.535 1 96.88 156 ILE B C 1
ATOM 2593 O O . ILE B 1 156 ? 0.128 -16.656 -4.441 1 96.88 156 ILE B O 1
ATOM 2597 N N . PHE B 1 157 ? -1.29 -15.492 -5.723 1 96.25 157 PHE B N 1
ATOM 2598 C CA . PHE B 1 157 ? -2.092 -15.023 -4.598 1 96.25 157 PHE B CA 1
ATOM 2599 C C . PHE B 1 157 ? -3.354 -15.859 -4.449 1 96.25 157 PHE B C 1
ATOM 2601 O O . PHE B 1 157 ? -4.25 -15.805 -5.293 1 96.25 157 PHE B O 1
ATOM 2608 N N . ARG B 1 158 ? -3.441 -16.516 -3.328 1 92.38 158 ARG B N 1
ATOM 2609 C CA . ARG B 1 158 ? -4.531 -17.469 -3.137 1 92.38 158 ARG B CA 1
ATOM 2610 C C . ARG B 1 158 ? -5.387 -17.094 -1.932 1 92.38 158 ARG B C 1
ATOM 2612 O O . ARG B 1 158 ? -4.859 -16.812 -0.852 1 92.38 158 ARG B O 1
ATOM 2619 N N . SER B 1 159 ? -6.711 -17.109 -2.223 1 88.06 159 SER B N 1
ATOM 2620 C CA . SER B 1 159 ? -7.668 -16.734 -1.186 1 88.06 159 SER B CA 1
ATOM 2621 C C . SER B 1 159 ? -7.641 -17.734 -0.028 1 88.06 159 SER B C 1
ATOM 2623 O O . SER B 1 159 ? -7.297 -18.906 -0.214 1 88.06 159 SER B O 1
ATOM 2625 N N . PRO B 1 160 ? -8.023 -17.219 1.171 1 73.88 160 PRO B N 1
ATOM 2626 C CA . PRO B 1 160 ? -8.094 -18.062 2.363 1 73.88 160 PRO B CA 1
ATOM 2627 C C . PRO B 1 160 ? -9.094 -19.203 2.221 1 73.88 160 PRO B C 1
ATOM 2629 O O . PRO B 1 160 ? -10.07 -19.078 1.483 1 73.88 160 PRO B O 1
ATOM 2632 N N . SER B 1 161 ? -8.742 -20.469 2.564 1 66.56 161 SER B N 1
ATOM 2633 C CA . SER B 1 161 ? -9.641 -21.625 2.541 1 66.56 161 SER B CA 1
ATOM 2634 C C . SER B 1 161 ? -10.523 -21.656 3.785 1 66.56 161 SER B C 1
ATOM 2636 O O . SER B 1 161 ? -10.086 -21.297 4.875 1 66.56 161 SER B O 1
ATOM 2638 N N . SER B 1 162 ? -11.797 -21.391 3.689 1 55 162 SER B N 1
ATOM 2639 C CA . SER B 1 162 ? -12.664 -21.641 4.84 1 55 162 SER B CA 1
ATOM 2640 C C . SER B 1 162 ? -12.445 -23.047 5.406 1 55 162 SER B C 1
ATOM 2642 O O . SER B 1 162 ? -12.672 -23.281 6.594 1 55 162 SER B O 1
ATOM 2644 N N . LYS B 1 163 ? -12.367 -24.094 4.547 1 50.09 163 LYS B N 1
ATOM 2645 C CA . LYS B 1 163 ? -12.484 -25.453 5.043 1 50.09 163 LYS B CA 1
ATOM 2646 C C . LYS B 1 163 ? -11.273 -25.844 5.883 1 50.09 163 LYS B C 1
ATOM 2648 O O . LYS B 1 163 ? -10.25 -26.281 5.348 1 50.09 163 LYS B O 1
ATOM 2653 N N . MET B 1 164 ? -10.672 -25.016 6.621 1 44.47 164 MET B N 1
ATOM 2654 C CA . MET B 1 164 ? -9.844 -25.875 7.473 1 44.47 164 MET B CA 1
ATOM 2655 C C . MET B 1 164 ? -10.641 -27.062 7.992 1 44.47 164 MET B C 1
ATOM 2657 O O . MET B 1 164 ? -11.812 -26.922 8.336 1 44.47 164 MET B O 1
ATOM 2661 N N . LYS B 1 165 ? -10.039 -28.359 7.906 1 39.75 165 LYS B N 1
ATOM 2662 C CA . LYS B 1 165 ? -10.594 -29.672 8.234 1 39.75 165 LYS B CA 1
ATOM 2663 C C . LYS B 1 165 ? -11.391 -29.625 9.539 1 39.75 165 LYS B C 1
ATOM 2665 O O . LYS B 1 165 ? -10.914 -29.094 10.539 1 39.75 165 LYS B O 1
ATOM 2670 N N . LYS B 1 166 ? -12.641 -29.484 9.492 1 36.78 166 LYS B N 1
ATOM 2671 C CA . LYS B 1 166 ? -13.352 -30.062 10.625 1 36.78 166 LYS B CA 1
ATOM 2672 C C . LYS B 1 166 ? -12.641 -31.312 11.141 1 36.78 166 LYS B C 1
ATOM 2674 O O . LYS B 1 166 ? -12.453 -32.281 10.406 1 36.78 166 LYS B O 1
ATOM 2679 N N . SER B 1 167 ? -11.492 -31.047 11.844 1 30.67 167 SER B N 1
ATOM 2680 C CA . SER B 1 167 ? -11.352 -32.281 12.617 1 30.67 167 SER B CA 1
ATOM 2681 C C . SER B 1 167 ? -12.562 -32.5 13.516 1 30.67 167 SER B C 1
ATOM 2683 O O . SER B 1 167 ? -13.195 -31.547 13.969 1 30.67 167 SER B O 1
#

InterPro domains:
  IPR051588 Eukaryotic Cobalamin Transport [PTHR10559] (33-159)

Nearest PDB structures (foldseek):
  3kq4-assembly1_A  TM=7.940E-01  e=2.257E-08  Homo sapiens
  7qbe-assembly2_C  TM=7.200E-01  e=1.881E-08  Homo sapiens
  7qbe-assembly1_A  TM=7.211E-01  e=2.269E-07  Homo sapiens
  7qbf-assembly1_A  TM=7.119E-01  e=2.135E-07  Homo sapiens
  3c0u-assembly3_B  TM=3.062E-01  e=3.173E-01  Escherichia coli K-12

Secondary structure (DSSP, 8-state):
-------------------------------------TTBTT----TT--S-EEEEEEEEEE-SSSSPEEEEEEEEEEES--HHHHHHHHHHH-GGG-EEEEE--TTT-EEEEEETTEEPEEETTEEEPPEEEETTSPBPSS-TTT--PPTTEEEEEE---S-----/-------------------------------------TTBTT----TT--S-EEEEEEEEEE-SSSSPEEEEEEEEEEES--HHHHHHHHHHH-GGG-EEEEE--TTT-EEEEEETTEEPEEETTEEEPPEEEETTSPBPSS-TTT--PPTTEEEEEE---S-----

pLDDT: mean 71.96, std 27.72, range [25.81, 98.75]

Radius of gyration: 30.67 Å; Cα contacts (8 Å, |Δi|>4): 603; chains: 2; bounding box: 66×170×43 Å

Solvent-accessible surface area (backbone atoms only — not comparable to full-atom values): 19534 Å² total; per-residue (Å²): 137,82,78,73,76,78,76,79,77,76,75,78,76,77,74,76,72,68,76,78,71,77,79,76,75,71,74,78,66,79,73,77,60,70,68,76,68,84,41,62,23,80,59,67,48,70,44,77,70,32,18,50,65,25,34,39,35,45,30,40,36,28,87,60,52,85,79,66,46,76,49,72,49,82,43,73,60,40,50,37,42,34,40,38,58,55,48,51,52,44,14,46,74,34,70,70,50,20,36,26,34,36,45,67,32,66,89,57,30,35,43,54,40,23,49,53,82,47,63,50,42,73,52,94,87,36,79,30,47,54,42,50,20,36,73,87,63,52,68,56,94,59,31,45,66,68,35,62,64,53,71,69,37,44,36,31,40,34,52,40,64,78,78,60,75,81,121,138,82,81,74,78,79,80,79,78,78,75,80,76,79,75,78,72,69,77,76,71,76,80,75,75,71,74,77,66,77,73,77,60,70,67,77,67,90,33,62,23,79,56,66,45,69,45,77,70,35,20,51,66,26,33,38,35,44,32,41,35,28,88,63,52,86,79,66,46,75,50,74,49,80,44,74,61,40,50,36,40,35,40,39,59,56,48,51,52,43,14,47,76,35,68,68,50,21,36,26,34,36,45,66,33,66,89,57,31,34,43,54,40,23,49,54,81,47,63,47,43,74,52,93,88,35,79,28,48,54,42,49,20,38,75,87,63,51,68,55,93,60,31,45,67,70,36,63,62,55,72,69,37,44,38,32,39,32,53,40,62,80,76,60,75,80,119

Foldseek 3Di:
DCPPPPPPPPVPPPPPPPPDPPDPPDPPPPPPPPQPDPPDPPDPGDPQPAAWFAKEKEWEFEPADPPTDIDMDIDGGGGFAFLLVVLVVVCVVDVQSDWDWDQDDDVQGIFTQDGSPRGFDQAPNDTQGWFKAWPVRHTDPHHRRPDTDDHPTYIYTYGGHNCPDPD/DDPPPPPPCPPPPPPPPPPDPPPPPDPPPPPPPPQPDPPDVPDPGDPQPAAWFAKEKEWEFEPADPPTDIDMDIDGGGGFAFLLVVLVVVCVVDVQSDWDWDQDDDVQGIFTQDGSPRGFDQAPNDTQGWFKAWPVRHTDPHDRRPDTDDHPTYIYTYGGHNCPDPD